Protein AF-A0A3S4HNI5-F1 (afdb_monomer_lite)

pLDDT: mean 72.49, std 21.67, range [27.91, 94.81]

Structure (mmCIF, N/CA/C/O backbone):
data_AF-A0A3S4HNI5-F1
#
_entry.id   AF-A0A3S4HNI5-F1
#
loop_
_atom_site.group_PDB
_atom_site.id
_atom_site.type_symbol
_atom_site.label_atom_id
_atom_site.label_alt_id
_atom_site.label_comp_id
_atom_site.label_asym_id
_atom_site.label_entity_id
_atom_site.label_seq_id
_atom_site.pdbx_PDB_ins_code
_atom_site.Cartn_x
_atom_site.Cartn_y
_atom_site.Cartn_z
_atom_site.occupancy
_atom_site.B_iso_or_equiv
_atom_site.auth_seq_id
_atom_site.auth_comp_id
_atom_site.auth_asym_id
_atom_site.auth_atom_id
_atom_site.pdbx_PDB_model_num
ATOM 1 N N . MET A 1 1 ? 22.185 -4.264 -1.220 1.00 61.50 1 MET A N 1
ATOM 2 C CA . MET A 1 1 ? 20.885 -4.973 -1.292 1.00 61.50 1 MET A CA 1
ATOM 3 C C . MET A 1 1 ? 19.981 -4.764 -0.072 1.00 61.50 1 MET A C 1
ATOM 5 O O . MET A 1 1 ? 18.802 -5.061 -0.170 1.00 61.50 1 MET A O 1
ATOM 9 N N . SER A 1 2 ? 20.464 -4.230 1.059 1.00 83.00 2 SER A N 1
ATOM 10 C CA . SER A 1 2 ? 19.624 -3.977 2.245 1.00 83.00 2 SER A CA 1
ATOM 11 C C . SER A 1 2 ? 18.746 -2.722 2.142 1.00 83.00 2 SER A C 1
ATOM 13 O O . SER A 1 2 ? 17.652 -2.713 2.692 1.00 83.00 2 SER A O 1
ATOM 15 N N . VAL A 1 3 ? 19.189 -1.680 1.429 1.00 91.00 3 VAL A N 1
ATOM 16 C CA . VAL A 1 3 ? 18.486 -0.383 1.373 1.00 91.00 3 VAL A CA 1
ATOM 17 C C . VAL A 1 3 ? 17.071 -0.475 0.772 1.00 91.00 3 VAL A C 1
ATOM 19 O O . VAL A 1 3 ? 16.147 -0.015 1.440 1.00 91.00 3 VAL A O 1
ATOM 22 N N . PRO A 1 4 ? 16.832 -1.128 -0.388 1.00 90.31 4 PRO A N 1
ATOM 23 C CA . PRO A 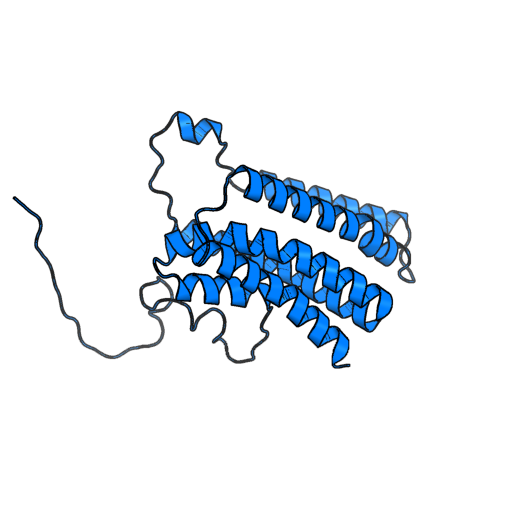1 4 ? 15.477 -1.268 -0.941 1.00 90.31 4 PRO A CA 1
ATOM 24 C C . PRO A 1 4 ? 14.515 -1.995 0.006 1.00 90.31 4 PRO A C 1
ATOM 26 O O . PRO A 1 4 ? 13.343 -1.641 0.128 1.00 90.31 4 PRO A O 1
ATOM 29 N N . LEU A 1 5 ? 15.030 -2.990 0.734 1.00 89.38 5 LEU A N 1
ATOM 30 C CA . LEU A 1 5 ? 14.263 -3.742 1.722 1.00 89.38 5 LEU A CA 1
ATOM 31 C C . LEU A 1 5 ? 13.899 -2.867 2.928 1.00 89.38 5 LEU A C 1
ATOM 33 O O . LEU A 1 5 ? 12.760 -2.906 3.380 1.00 89.38 5 LEU A O 1
ATOM 37 N N . ILE A 1 6 ? 14.829 -2.042 3.418 1.00 92.00 6 ILE A N 1
ATOM 38 C CA . ILE A 1 6 ? 14.559 -1.085 4.501 1.00 92.00 6 ILE A CA 1
ATOM 39 C C . ILE A 1 6 ? 13.493 -0.075 4.068 1.00 92.00 6 ILE A C 1
ATOM 41 O O . ILE A 1 6 ? 12.539 0.136 4.810 1.00 92.00 6 ILE A O 1
ATOM 45 N N . LEU A 1 7 ? 13.611 0.502 2.869 1.00 90.56 7 LEU A N 1
ATOM 46 C CA . LEU A 1 7 ? 12.625 1.452 2.344 1.00 90.56 7 LEU A CA 1
ATOM 47 C C . LEU A 1 7 ? 11.228 0.830 2.246 1.00 90.56 7 LEU A C 1
ATOM 49 O O . LEU A 1 7 ? 10.254 1.434 2.685 1.00 90.56 7 LEU A O 1
ATOM 53 N N . THR A 1 8 ? 11.144 -0.409 1.763 1.00 89.44 8 THR A N 1
ATOM 54 C CA . THR A 1 8 ? 9.878 -1.151 1.667 1.00 89.44 8 THR A CA 1
ATOM 55 C C . THR A 1 8 ? 9.271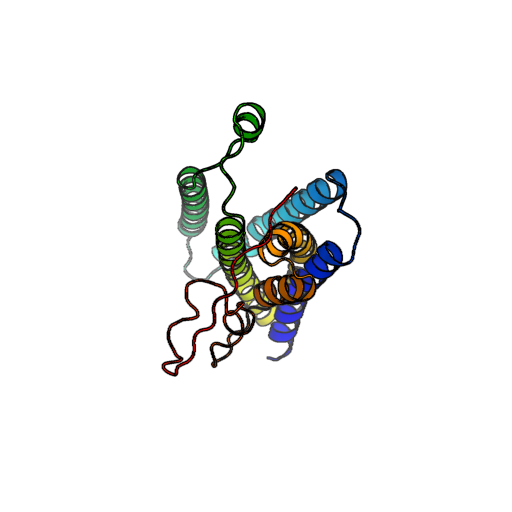 -1.415 3.048 1.00 89.44 8 THR A C 1
ATOM 57 O O . THR A 1 8 ? 8.077 -1.212 3.252 1.00 89.44 8 THR A O 1
ATOM 60 N N . LEU A 1 9 ? 10.088 -1.817 4.029 1.00 89.06 9 LEU A N 1
ATOM 61 C CA . LEU A 1 9 ? 9.625 -2.034 5.404 1.00 89.06 9 LEU A CA 1
ATOM 62 C C . LEU A 1 9 ? 9.178 -0.735 6.083 1.00 89.06 9 LEU A C 1
ATOM 64 O O . LEU A 1 9 ? 8.212 -0.756 6.841 1.00 89.06 9 LEU A O 1
ATOM 68 N N . LEU A 1 10 ? 9.863 0.382 5.829 1.00 90.56 10 LEU A N 1
ATOM 69 C CA . LEU A 1 10 ? 9.481 1.691 6.361 1.00 90.56 10 LEU A CA 1
ATOM 70 C C . LEU A 1 10 ? 8.165 2.177 5.746 1.00 90.56 10 LEU A C 1
ATOM 72 O O . LEU A 1 10 ? 7.287 2.625 6.483 1.00 90.56 10 LEU A O 1
ATOM 76 N N . ALA A 1 11 ? 8.001 2.026 4.429 1.00 89.31 11 ALA A N 1
ATOM 77 C CA . ALA A 1 11 ? 6.760 2.352 3.736 1.00 89.31 11 ALA A CA 1
ATOM 78 C C . ALA A 1 11 ? 5.587 1.504 4.255 1.00 89.31 11 ALA A C 1
ATOM 80 O O . ALA A 1 11 ? 4.553 2.047 4.642 1.00 89.31 11 ALA A O 1
ATOM 81 N N . GLY A 1 12 ? 5.769 0.186 4.373 1.00 86.06 12 GLY A N 1
ATOM 82 C CA . GLY A 1 12 ? 4.766 -0.719 4.946 1.00 86.06 12 GLY A CA 1
ATOM 83 C C . GLY A 1 12 ? 4.480 -0.479 6.435 1.00 86.06 12 GLY A C 1
ATOM 84 O O . GLY A 1 12 ? 3.346 -0.590 6.901 1.00 86.06 12 GLY A O 1
ATOM 85 N N . GLY A 1 13 ? 5.497 -0.078 7.202 1.00 88.62 13 GLY A N 1
ATOM 86 C CA . GLY A 1 13 ? 5.363 0.291 8.612 1.00 88.62 13 GLY A CA 1
ATOM 87 C C . GLY A 1 13 ? 4.497 1.532 8.841 1.00 88.62 13 GLY A C 1
ATOM 88 O O . GLY A 1 13 ? 3.936 1.704 9.924 1.00 88.62 13 GLY A O 1
ATOM 89 N N . ALA A 1 14 ? 4.315 2.377 7.829 1.00 90.81 14 ALA A N 1
ATOM 90 C CA . ALA A 1 14 ? 3.471 3.558 7.932 1.00 90.81 14 ALA A CA 1
ATOM 91 C C . ALA A 1 14 ? 1.975 3.207 8.122 1.00 90.81 14 ALA A C 1
ATOM 93 O O . ALA A 1 14 ? 1.267 3.930 8.828 1.00 90.81 14 ALA A O 1
ATOM 94 N N . THR A 1 15 ? 1.515 2.042 7.637 1.00 88.31 15 THR A N 1
ATOM 95 C CA . THR A 1 15 ? 0.161 1.515 7.912 1.00 88.31 15 THR A CA 1
ATOM 96 C C . THR A 1 15 ? -0.025 1.214 9.397 1.00 88.31 15 THR A C 1
ATOM 98 O O . THR A 1 15 ? -1.064 1.521 9.983 1.00 88.31 15 THR A O 1
ATOM 101 N N . PHE A 1 16 ? 1.011 0.682 10.054 1.00 87.75 16 PHE A N 1
ATOM 102 C CA . PHE A 1 16 ? 0.992 0.466 11.500 1.00 87.75 16 PHE A CA 1
ATOM 103 C C . PHE A 1 16 ? 0.897 1.790 12.265 1.00 87.75 16 PHE A C 1
ATOM 105 O O . PHE A 1 16 ? 0.103 1.908 13.197 1.00 87.75 16 PHE A O 1
ATOM 112 N N . VAL A 1 17 ? 1.656 2.806 11.845 1.00 89.31 17 VAL A N 1
ATOM 113 C CA . VAL A 1 17 ? 1.602 4.152 12.439 1.00 89.31 17 VAL A CA 1
ATOM 114 C C . VAL A 1 17 ? 0.198 4.753 12.305 1.00 89.31 17 VAL A C 1
ATOM 116 O O . VAL A 1 17 ? -0.358 5.236 13.293 1.00 89.31 17 VAL A O 1
ATOM 119 N N . GLY A 1 18 ? -0.414 4.662 11.121 1.00 88.31 18 GLY A N 1
ATOM 120 C CA . GLY A 1 18 ? -1.801 5.075 10.896 1.00 88.31 18 GLY A CA 1
ATOM 121 C C . GLY A 1 18 ? -2.793 4.356 11.814 1.00 88.31 18 GLY A C 1
ATOM 122 O O . GLY A 1 18 ? -3.653 4.990 12.431 1.00 88.31 18 GLY A O 1
ATOM 123 N N . ALA A 1 19 ? -2.626 3.042 11.977 1.00 85.12 19 ALA A N 1
ATOM 124 C CA . ALA A 1 19 ? -3.479 2.238 12.844 1.00 85.12 19 ALA A CA 1
ATOM 125 C C . ALA A 1 19 ? -3.355 2.626 14.323 1.00 85.12 19 ALA A C 1
ATOM 127 O O . ALA A 1 19 ? -4.365 2.738 15.022 1.00 85.12 19 ALA A O 1
ATOM 128 N N . LEU A 1 20 ? -2.135 2.897 14.798 1.00 86.62 20 LEU A N 1
ATOM 129 C CA . LEU A 1 20 ? -1.904 3.399 16.153 1.00 86.62 20 LEU A CA 1
ATOM 130 C C . LEU A 1 20 ? -2.631 4.726 16.382 1.00 86.62 20 LEU A C 1
ATOM 132 O O . LEU A 1 20 ? -3.313 4.870 17.399 1.00 86.62 20 LEU A O 1
ATOM 136 N N . PHE A 1 21 ? -2.565 5.662 15.432 1.00 85.44 21 PHE A N 1
ATOM 137 C CA . PHE A 1 21 ? -3.318 6.914 15.527 1.00 85.44 21 PHE A CA 1
ATOM 138 C C . PHE A 1 21 ? -4.833 6.687 15.566 1.00 85.44 21 PHE A C 1
ATOM 140 O O . PHE A 1 21 ? -5.514 7.356 16.342 1.00 85.44 21 PHE A O 1
ATOM 147 N N . GLY A 1 22 ? -5.358 5.715 14.817 1.00 79.12 22 GLY A N 1
ATOM 148 C CA . GLY A 1 22 ? -6.785 5.373 14.841 1.00 79.12 22 GLY A CA 1
ATOM 149 C C . GLY A 1 22 ? -7.279 4.734 16.141 1.00 79.12 22 GLY A C 1
ATOM 150 O O . GLY A 1 22 ? -8.467 4.819 16.450 1.00 79.12 22 GLY A O 1
ATOM 151 N N . ILE A 1 23 ? -6.387 4.105 16.912 1.00 78.62 23 ILE A N 1
ATOM 152 C CA . ILE A 1 23 ? -6.724 3.350 18.135 1.00 78.62 23 ILE A CA 1
ATOM 153 C C . ILE A 1 23 ? -6.428 4.152 19.416 1.00 78.62 23 ILE A C 1
ATOM 155 O O . ILE A 1 23 ? -7.151 4.043 20.420 1.00 78.62 23 ILE A O 1
ATOM 159 N N . ILE A 1 24 ? -5.338 4.925 19.400 1.00 74.94 24 ILE A N 1
ATOM 160 C CA . ILE A 1 24 ? -4.861 5.756 20.516 1.00 74.94 24 ILE A CA 1
ATOM 161 C C . ILE A 1 24 ? -5.500 7.150 20.454 1.00 74.94 24 ILE A C 1
ATOM 163 O O . ILE A 1 24 ? -5.806 7.734 21.495 1.00 74.94 24 ILE A O 1
ATOM 167 N N . GLY A 1 25 ? -5.727 7.671 19.246 1.00 61.31 25 GLY A N 1
ATOM 168 C CA . GLY A 1 25 ? -6.282 8.994 18.998 1.00 61.31 25 GLY A CA 1
ATOM 169 C C . GLY A 1 25 ? -7.807 9.019 19.023 1.00 61.31 25 GLY A C 1
ATOM 170 O O . GLY A 1 25 ? -8.490 8.044 18.721 1.00 61.31 25 GLY A O 1
ATOM 171 N N . GLN A 1 26 ? -8.346 10.171 19.411 1.00 54.81 26 GLN A N 1
ATOM 172 C CA . GLN A 1 26 ? -9.774 10.476 19.390 1.00 54.81 26 GLN A CA 1
ATOM 173 C C . GLN A 1 26 ? -10.409 10.107 18.045 1.00 54.81 26 GLN A C 1
ATOM 175 O O . GLN A 1 26 ? -9.752 10.236 17.016 1.00 54.81 26 GLN A O 1
ATOM 180 N N . LYS A 1 27 ? -11.688 9.698 18.060 1.00 63.38 27 LYS A N 1
ATOM 181 C CA . LYS A 1 27 ? -12.488 9.375 16.864 1.00 63.38 27 LYS A CA 1
ATOM 182 C C . LYS A 1 27 ? -12.157 10.372 15.738 1.00 63.38 27 LYS A C 1
ATOM 184 O O . LYS A 1 27 ? -12.558 11.534 15.868 1.00 63.38 27 LYS A O 1
ATOM 189 N N . PRO A 1 28 ? -11.401 9.977 14.693 1.00 68.19 28 PRO A N 1
ATOM 190 C CA . PRO A 1 28 ? -10.964 10.920 13.676 1.00 68.19 28 PRO A CA 1
ATOM 191 C C . PRO A 1 28 ? -12.203 11.556 13.060 1.00 68.19 28 PRO A C 1
ATOM 193 O O . PRO A 1 28 ? -13.178 10.869 12.754 1.00 68.19 28 PRO A O 1
ATOM 196 N N . SER A 1 29 ? -12.204 12.884 12.938 1.00 80.31 29 SER A N 1
ATOM 197 C CA . SER A 1 29 ? -13.361 13.568 12.364 1.00 80.31 29 SER A CA 1
ATOM 198 C C . SER A 1 29 ? -13.598 13.071 10.935 1.00 80.31 29 SER A C 1
ATOM 200 O O . SER A 1 29 ? -12.643 12.850 10.189 1.00 80.31 29 SER A O 1
ATOM 202 N N . ASN A 1 30 ? -14.861 12.952 10.518 1.00 80.00 30 ASN A N 1
ATOM 203 C CA . ASN A 1 30 ? -15.195 12.518 9.155 1.00 80.00 30 ASN A CA 1
ATOM 204 C C . ASN A 1 30 ? -14.519 13.390 8.080 1.00 80.00 30 ASN A C 1
ATOM 206 O O . ASN A 1 30 ? -14.205 12.902 7.002 1.00 80.00 30 ASN A O 1
ATOM 210 N N . ARG A 1 31 ? -14.254 14.671 8.384 1.00 82.12 31 ARG A N 1
ATOM 211 C CA . ARG A 1 31 ? -13.522 15.590 7.499 1.00 82.12 31 ARG A CA 1
ATOM 212 C C . ARG A 1 31 ? -12.056 15.198 7.345 1.00 82.12 31 ARG A C 1
ATOM 214 O O . ARG A 1 31 ? -11.564 15.167 6.224 1.00 82.12 31 ARG A O 1
ATOM 221 N N . LEU A 1 32 ? -11.379 14.883 8.451 1.00 82.25 32 LEU A N 1
ATOM 222 C CA . LEU A 1 32 ? -9.992 14.419 8.423 1.00 82.25 32 LEU A CA 1
ATOM 223 C C . LEU A 1 32 ? -9.884 13.092 7.672 1.00 82.25 32 LEU A C 1
ATOM 225 O O . LEU A 1 32 ? -8.993 12.944 6.847 1.00 82.25 32 LEU A O 1
ATOM 229 N N . LEU A 1 33 ? -10.812 12.163 7.913 1.00 81.19 33 LEU A N 1
ATOM 230 C CA . LEU A 1 33 ? -10.824 10.875 7.223 1.00 81.19 33 LEU A CA 1
ATOM 231 C C . LEU A 1 33 ? -11.070 11.040 5.717 1.00 81.19 33 LEU A C 1
ATOM 233 O O . LEU A 1 33 ? -10.338 10.468 4.918 1.00 81.19 33 LEU A O 1
ATOM 237 N N . ALA A 1 34 ? -12.049 11.858 5.319 1.00 84.75 34 ALA A N 1
ATOM 238 C CA . ALA A 1 34 ? -12.325 12.132 3.909 1.00 84.75 34 ALA A CA 1
ATOM 239 C C . ALA A 1 34 ? -11.136 12.810 3.209 1.00 84.75 34 ALA A C 1
ATOM 241 O O . ALA A 1 34 ? -10.779 12.428 2.097 1.00 84.75 34 ALA A O 1
ATOM 242 N N . PHE A 1 35 ? -10.496 13.777 3.872 1.00 88.56 35 PHE A N 1
ATOM 243 C CA . PHE A 1 35 ? -9.285 14.415 3.362 1.00 88.56 35 PHE A CA 1
ATOM 244 C C . PHE A 1 35 ? -8.133 13.413 3.223 1.00 88.56 35 PHE A C 1
ATOM 246 O O . PHE A 1 35 ? -7.510 13.347 2.170 1.00 88.56 35 PHE A O 1
ATOM 253 N N . ALA A 1 36 ? -7.880 12.605 4.256 1.00 85.38 36 ALA A N 1
ATOM 254 C CA . ALA A 1 36 ? -6.804 11.621 4.270 1.00 85.38 36 ALA A CA 1
ATOM 255 C C . ALA A 1 36 ? -6.993 10.549 3.183 1.00 85.38 36 ALA A C 1
ATOM 257 O O . ALA A 1 36 ? -6.043 10.238 2.472 1.00 85.38 36 ALA A O 1
ATOM 258 N N . LEU A 1 37 ? -8.217 10.041 2.999 1.00 86.62 37 LEU A N 1
ATOM 259 C CA . LEU A 1 37 ? -8.545 9.078 1.941 1.00 86.62 37 LEU A CA 1
ATOM 260 C C . LEU A 1 37 ? -8.459 9.701 0.539 1.00 86.62 37 LEU A C 1
ATOM 262 O O . LEU A 1 37 ? -7.964 9.058 -0.382 1.00 86.62 37 LEU A O 1
ATOM 266 N N . GLY A 1 38 ? -8.894 10.954 0.367 1.00 89.38 38 GLY A N 1
ATOM 267 C CA . GLY A 1 38 ? -8.746 11.675 -0.902 1.00 89.38 38 GLY A CA 1
ATOM 268 C C . GLY A 1 38 ? -7.280 11.939 -1.259 1.00 89.38 38 GLY A C 1
ATOM 269 O O . GLY A 1 38 ? -6.875 11.752 -2.405 1.00 89.38 38 GLY A O 1
ATOM 270 N N . PHE A 1 39 ? -6.468 12.308 -0.268 1.00 89.38 39 PHE A N 1
ATOM 271 C CA . PHE A 1 39 ? -5.023 12.468 -0.415 1.00 89.38 39 PHE A CA 1
ATOM 272 C C . PHE A 1 39 ? -4.340 11.143 -0.783 1.00 89.38 39 PHE A C 1
ATOM 274 O O . PHE A 1 39 ? -3.579 11.091 -1.748 1.00 89.38 39 PHE A O 1
ATOM 281 N N . ALA A 1 40 ? -4.682 10.062 -0.079 1.00 88.00 40 ALA A N 1
ATOM 282 C CA . ALA A 1 40 ? -4.210 8.711 -0.362 1.00 88.00 40 ALA A CA 1
ATOM 283 C C . ALA A 1 40 ? -4.564 8.265 -1.793 1.00 88.00 40 ALA A C 1
ATOM 285 O O . ALA A 1 40 ? -3.688 7.795 -2.519 1.00 88.00 40 ALA A O 1
ATOM 286 N N . ALA A 1 41 ? -5.808 8.481 -2.235 1.00 90.31 41 ALA A N 1
ATOM 287 C CA . ALA A 1 41 ? -6.233 8.187 -3.603 1.00 90.31 41 ALA A CA 1
ATOM 288 C C . ALA A 1 41 ? -5.452 9.008 -4.646 1.00 90.31 41 ALA A C 1
ATOM 290 O O . ALA A 1 41 ? -5.055 8.476 -5.682 1.00 90.31 41 ALA A O 1
ATOM 291 N N . GLY A 1 42 ? -5.185 10.288 -4.363 1.00 92.44 42 GLY A N 1
ATOM 292 C CA . GLY A 1 42 ? -4.379 11.154 -5.224 1.00 92.44 42 GLY A CA 1
ATOM 293 C C . GLY A 1 42 ? -2.942 10.655 -5.403 1.00 92.44 42 GLY A C 1
ATOM 294 O O . GLY A 1 42 ? -2.453 10.605 -6.531 1.00 92.44 42 GLY A O 1
ATOM 295 N N . ILE A 1 43 ? -2.290 10.223 -4.317 1.00 91.81 43 ILE A N 1
ATOM 296 C CA . ILE A 1 43 ? -0.950 9.617 -4.377 1.00 91.81 43 ILE A CA 1
ATOM 297 C C . ILE A 1 43 ? -0.960 8.364 -5.257 1.00 91.81 43 ILE A C 1
ATOM 299 O O . ILE A 1 43 ? -0.090 8.216 -6.113 1.00 91.81 43 ILE A O 1
ATOM 303 N N . MET A 1 44 ? -1.956 7.489 -5.104 1.00 90.44 44 MET A N 1
ATOM 304 C CA . MET A 1 44 ? -2.016 6.256 -5.896 1.00 90.44 44 MET A CA 1
ATOM 305 C C . MET A 1 44 ? -2.270 6.514 -7.376 1.00 90.44 44 MET A C 1
ATOM 307 O O . MET A 1 44 ? -1.697 5.821 -8.217 1.00 90.44 44 MET A O 1
ATOM 311 N N . LEU A 1 45 ? -3.059 7.536 -7.717 1.00 91.56 45 LEU A N 1
ATOM 312 C CA . LEU A 1 45 ? -3.203 7.982 -9.104 1.00 91.56 45 LEU A CA 1
ATOM 313 C C . LEU A 1 45 ? -1.881 8.513 -9.668 1.00 91.56 45 LEU A C 1
ATOM 315 O O . LEU A 1 45 ? -1.523 8.159 -10.791 1.00 91.56 45 LEU A O 1
ATOM 319 N N . LEU A 1 46 ? -1.144 9.316 -8.891 1.00 91.50 46 LEU A N 1
ATOM 320 C CA . LEU A 1 46 ? 0.162 9.840 -9.294 1.00 91.50 46 LEU A CA 1
ATOM 321 C C . LEU A 1 46 ? 1.153 8.700 -9.560 1.00 91.50 46 LEU A C 1
ATOM 323 O O . LEU A 1 46 ? 1.699 8.626 -10.656 1.00 91.50 46 LEU A O 1
ATOM 327 N N . ILE A 1 47 ? 1.333 7.783 -8.603 1.00 87.38 47 ILE A N 1
ATOM 328 C CA . ILE A 1 47 ? 2.242 6.633 -8.745 1.00 87.38 47 ILE A CA 1
ATOM 329 C C . ILE A 1 47 ? 1.818 5.762 -9.937 1.00 87.38 47 ILE A C 1
ATOM 331 O O . ILE A 1 47 ? 2.647 5.370 -10.756 1.00 87.38 47 ILE A O 1
ATOM 335 N N . SER A 1 48 ? 0.524 5.483 -10.092 1.00 87.88 48 SER A N 1
ATOM 336 C CA . SER A 1 48 ? 0.046 4.618 -11.178 1.00 87.88 48 SER A CA 1
ATOM 337 C C . SER A 1 48 ? 0.303 5.219 -12.563 1.00 87.88 48 SER A C 1
ATOM 339 O O . SER A 1 48 ? 0.740 4.509 -13.469 1.00 87.88 48 SER A O 1
ATOM 341 N N . LEU A 1 49 ? 0.035 6.517 -12.740 1.00 91.19 49 LEU A N 1
ATOM 342 C CA . LEU A 1 49 ? 0.081 7.170 -14.052 1.00 91.19 49 LEU A CA 1
ATOM 343 C C . LEU A 1 49 ? 1.451 7.745 -14.412 1.00 91.19 49 LEU A C 1
ATOM 345 O O . LEU A 1 49 ? 1.788 7.758 -15.592 1.00 91.19 49 LEU A O 1
ATOM 349 N N . MET A 1 50 ? 2.209 8.239 -13.432 1.00 88.56 50 MET A N 1
ATOM 350 C CA . MET A 1 50 ? 3.488 8.919 -13.671 1.00 88.56 50 MET A CA 1
ATOM 351 C C . MET A 1 50 ? 4.695 8.010 -13.447 1.00 88.56 50 MET A C 1
ATOM 353 O O . MET A 1 50 ? 5.727 8.240 -14.063 1.00 88.56 50 MET A O 1
ATOM 357 N N . GLU A 1 51 ? 4.557 6.948 -12.650 1.00 85.69 51 GLU A N 1
ATOM 358 C CA . GLU A 1 51 ? 5.662 6.023 -12.368 1.00 85.69 51 GLU A CA 1
ATOM 359 C C . GLU A 1 51 ? 5.435 4.667 -13.042 1.00 85.69 51 GLU A C 1
ATOM 361 O O . GLU A 1 51 ? 6.180 4.265 -13.936 1.00 85.69 51 GLU A O 1
ATOM 366 N N . MET A 1 52 ? 4.367 3.960 -12.661 1.00 85.19 52 MET A N 1
ATOM 367 C CA . MET A 1 52 ? 4.166 2.564 -13.064 1.00 85.19 52 MET A CA 1
ATOM 368 C C . MET A 1 52 ? 3.814 2.405 -14.543 1.00 85.19 52 MET A C 1
ATOM 370 O O . MET A 1 52 ? 4.372 1.535 -15.214 1.00 85.19 52 MET A O 1
ATOM 374 N N . LEU A 1 53 ? 2.915 3.235 -15.077 1.00 90.00 53 LEU A N 1
ATOM 375 C CA . LEU A 1 53 ? 2.545 3.162 -16.490 1.00 90.00 53 LEU A CA 1
ATOM 376 C C . LEU A 1 53 ? 3.734 3.500 -17.418 1.00 90.00 53 LEU A C 1
ATOM 378 O O . LEU A 1 53 ? 4.007 2.703 -18.320 1.00 90.00 53 LEU A O 1
ATOM 382 N N . PRO A 1 54 ? 4.500 4.590 -17.210 1.00 89.06 54 PRO A N 1
ATOM 383 C CA . PRO A 1 54 ? 5.697 4.860 -18.003 1.00 89.06 54 PRO A CA 1
ATOM 384 C C . PRO A 1 54 ? 6.773 3.785 -17.848 1.00 89.06 54 PRO A C 1
ATOM 386 O O . PRO A 1 54 ? 7.393 3.419 -18.846 1.00 89.06 54 PRO A O 1
ATOM 389 N N . ALA A 1 55 ? 6.975 3.240 -16.643 1.00 85.38 55 ALA A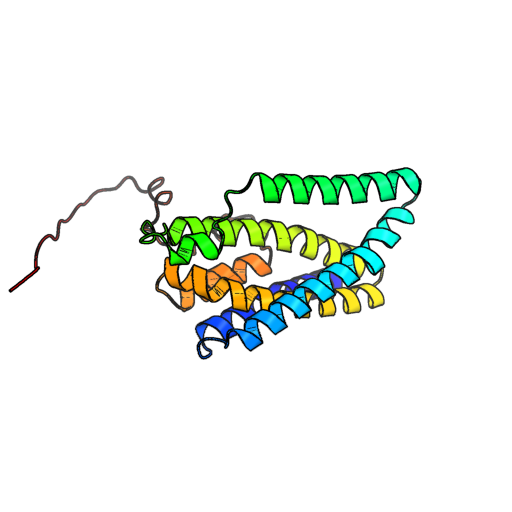 N 1
ATOM 390 C CA . ALA A 1 55 ? 7.921 2.145 -16.423 1.00 85.38 55 ALA A CA 1
ATOM 391 C C . ALA A 1 55 ? 7.538 0.882 -17.216 1.00 85.38 55 ALA A C 1
ATOM 393 O O . ALA A 1 55 ? 8.392 0.259 -17.852 1.00 85.38 55 ALA A O 1
ATOM 394 N N . ALA A 1 56 ? 6.247 0.535 -17.251 1.00 86.81 56 ALA A N 1
ATOM 395 C CA . ALA A 1 56 ? 5.755 -0.575 -18.062 1.00 86.81 56 ALA A CA 1
ATOM 396 C C . ALA A 1 56 ? 6.011 -0.331 -19.559 1.00 86.81 56 ALA A C 1
ATOM 398 O O . ALA A 1 56 ? 6.579 -1.184 -20.236 1.00 86.81 56 ALA A O 1
ATOM 399 N N . LEU A 1 57 ? 5.675 0.858 -20.070 1.00 91.50 57 LEU A N 1
ATOM 400 C CA . LEU A 1 57 ? 5.822 1.193 -21.493 1.00 91.50 57 LEU A CA 1
ATOM 401 C C . LEU A 1 57 ? 7.281 1.221 -21.980 1.00 91.50 57 LEU A C 1
ATOM 403 O O . LEU A 1 57 ? 7.527 0.928 -23.147 1.00 91.50 57 LEU A O 1
ATOM 407 N N . HIS A 1 58 ? 8.241 1.544 -21.109 1.00 89.25 58 HIS A N 1
ATOM 408 C CA . HIS A 1 58 ? 9.673 1.523 -21.436 1.00 89.25 58 HIS A CA 1
ATOM 409 C C . HIS A 1 58 ? 10.329 0.145 -21.252 1.00 89.25 58 HIS A C 1
ATOM 411 O O . HIS A 1 58 ? 11.532 0.001 -21.481 1.00 89.25 58 HIS A O 1
ATOM 417 N N . THR A 1 59 ? 9.571 -0.882 -20.856 1.00 87.44 59 THR A N 1
ATOM 418 C CA . THR A 1 59 ? 10.109 -2.237 -20.701 1.00 87.44 59 THR A CA 1
ATOM 419 C C . THR A 1 59 ? 10.543 -2.798 -22.066 1.00 87.44 59 THR A C 1
ATOM 421 O O . THR A 1 59 ? 9.747 -2.791 -23.010 1.00 87.44 59 THR A O 1
ATOM 424 N N . PRO A 1 60 ? 11.778 -3.324 -22.209 1.00 90.06 60 PRO A N 1
ATOM 425 C CA . PRO A 1 60 ? 12.256 -3.879 -23.473 1.00 90.06 60 PRO A CA 1
ATOM 426 C C . PRO A 1 60 ? 11.323 -4.965 -24.024 1.00 90.06 60 PRO A C 1
ATOM 428 O O . PRO A 1 60 ? 10.973 -5.914 -23.326 1.00 90.06 60 PRO A O 1
ATOM 431 N N . GLY A 1 61 ? 10.928 -4.832 -25.292 1.00 89.19 61 GLY A N 1
ATOM 432 C CA . GLY A 1 61 ? 10.005 -5.761 -25.955 1.00 89.19 61 GLY A CA 1
ATOM 433 C C . GLY A 1 61 ? 8.517 -5.479 -25.714 1.00 89.19 61 GLY A C 1
ATOM 434 O O . GLY A 1 61 ? 7.678 -6.147 -26.320 1.00 89.19 61 GLY A O 1
ATOM 435 N N . MET A 1 62 ? 8.163 -4.481 -24.897 1.00 91.25 62 MET A N 1
ATOM 436 C CA . MET A 1 62 ? 6.776 -4.048 -24.729 1.00 91.25 62 MET A CA 1
ATOM 437 C C . MET A 1 62 ? 6.400 -3.018 -25.799 1.00 91.25 62 MET A C 1
ATOM 439 O O . MET A 1 62 ? 6.982 -1.941 -25.880 1.00 91.25 62 MET A O 1
ATOM 443 N N . SER A 1 63 ? 5.403 -3.333 -26.633 1.00 94.50 63 SER A N 1
ATOM 444 C CA . SER A 1 63 ? 4.830 -2.323 -27.532 1.00 94.50 63 SER A CA 1
ATOM 445 C C . SER A 1 63 ? 3.911 -1.373 -26.747 1.00 94.50 63 SER A C 1
ATOM 447 O O . SER A 1 63 ? 3.184 -1.842 -25.863 1.00 94.50 63 SER A O 1
ATOM 449 N N . PRO A 1 64 ? 3.854 -0.068 -27.081 1.00 92.19 64 PRO A N 1
ATOM 450 C CA . PRO A 1 64 ? 2.976 0.870 -26.381 1.00 92.19 64 PRO A CA 1
ATOM 451 C C . PRO A 1 64 ? 1.501 0.453 -26.411 1.00 92.19 64 PRO A C 1
ATOM 4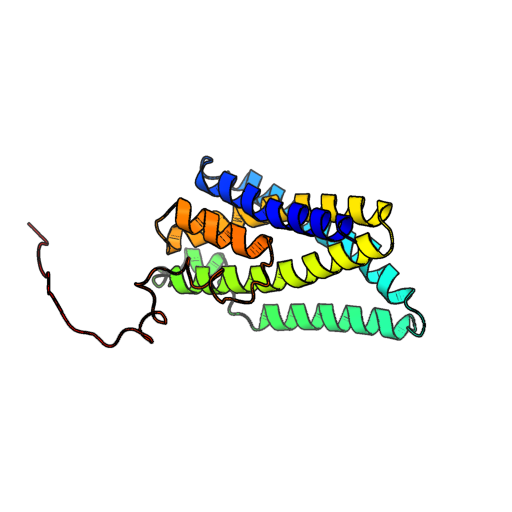53 O O . PRO A 1 64 ? 0.798 0.565 -25.411 1.00 92.19 64 PRO A O 1
ATOM 456 N N . MET A 1 65 ? 1.038 -0.097 -27.539 1.00 94.12 65 MET A N 1
ATOM 457 C CA . MET A 1 65 ? -0.340 -0.572 -27.682 1.00 94.12 65 MET A CA 1
ATOM 458 C C . MET A 1 65 ? -0.653 -1.731 -26.729 1.00 94.12 65 MET A C 1
ATOM 460 O O . MET A 1 65 ? -1.725 -1.750 -26.126 1.00 94.12 65 MET A O 1
ATOM 464 N N . LEU A 1 66 ? 0.286 -2.666 -26.551 1.00 93.38 66 LEU A N 1
ATOM 465 C CA . LEU A 1 66 ? 0.144 -3.758 -25.590 1.00 93.38 66 LEU A CA 1
ATOM 466 C C . LEU A 1 66 ? 0.151 -3.227 -24.152 1.00 93.38 66 LEU A C 1
ATOM 468 O O . LEU A 1 66 ? -0.710 -3.623 -23.371 1.00 93.38 66 LEU A O 1
ATOM 472 N N . GLY A 1 67 ? 1.053 -2.299 -23.816 1.00 92.69 67 GLY A N 1
ATOM 473 C CA . GLY A 1 67 ? 1.121 -1.697 -22.480 1.00 92.69 67 GLY A CA 1
ATOM 474 C C . GLY A 1 67 ? -0.166 -0.958 -22.094 1.00 92.69 67 GLY A C 1
ATOM 475 O O . GLY A 1 67 ? -0.757 -1.247 -21.052 1.00 92.69 67 GLY A O 1
ATOM 476 N N . TYR A 1 68 ? -0.672 -0.077 -22.964 1.00 94.12 68 TYR A N 1
ATOM 477 C CA . TYR A 1 68 ? -1.965 0.585 -22.744 1.00 94.12 68 TYR A CA 1
ATOM 478 C C . TYR A 1 68 ? -3.132 -0.409 -22.724 1.00 94.12 68 TYR A C 1
ATOM 480 O O . TYR A 1 68 ? -4.054 -0.252 -21.924 1.00 94.12 68 TYR A O 1
ATOM 488 N N . GLY A 1 69 ? -3.084 -1.451 -23.560 1.00 94.81 69 GLY A N 1
ATOM 489 C CA . GLY A 1 69 ? -4.072 -2.529 -23.563 1.00 94.81 69 GLY A CA 1
ATOM 490 C C . GLY A 1 69 ? -4.138 -3.269 -22.225 1.00 94.81 69 GLY A C 1
ATOM 491 O O . GLY A 1 69 ? -5.227 -3.457 -21.686 1.00 94.81 69 GLY A O 1
ATOM 492 N N . MET A 1 70 ? -2.987 -3.623 -21.645 1.00 93.00 70 MET A N 1
ATOM 493 C CA . MET A 1 70 ? -2.902 -4.255 -20.322 1.00 93.00 70 MET A CA 1
ATOM 494 C C . MET A 1 70 ? -3.385 -3.324 -19.206 1.00 93.00 70 MET A C 1
ATOM 496 O O . MET A 1 70 ? -4.101 -3.770 -18.310 1.00 93.00 70 MET A O 1
ATOM 500 N N . PHE A 1 71 ? -3.053 -2.033 -19.277 1.00 91.62 71 PHE A N 1
ATOM 501 C CA . PHE A 1 71 ? -3.538 -1.032 -18.325 1.00 91.62 71 PHE A CA 1
ATOM 502 C C . PHE A 1 71 ? -5.070 -0.897 -18.365 1.00 91.62 71 PHE A C 1
ATOM 504 O O . PHE A 1 71 ? -5.728 -0.963 -17.326 1.00 91.62 71 PHE A O 1
ATOM 511 N N . MET A 1 72 ? -5.660 -0.791 -19.561 1.00 94.81 72 MET A N 1
ATOM 512 C CA . MET A 1 72 ? -7.117 -0.746 -19.744 1.00 94.81 72 MET A CA 1
ATOM 513 C C . MET A 1 72 ? -7.805 -2.035 -19.306 1.00 94.81 72 MET A C 1
ATOM 515 O O . MET A 1 72 ? -8.855 -1.982 -18.668 1.00 94.81 72 MET A O 1
ATOM 519 N N . PHE A 1 73 ? -7.204 -3.188 -19.596 1.00 94.69 73 PHE A N 1
ATOM 520 C CA . PHE A 1 73 ? -7.702 -4.472 -19.116 1.00 94.69 73 PHE A CA 1
ATOM 521 C C . PHE A 1 73 ? -7.709 -4.536 -17.583 1.00 94.69 73 PHE A C 1
ATOM 523 O O . PHE A 1 73 ? -8.710 -4.948 -17.001 1.00 94.69 73 PHE A O 1
ATOM 530 N N . GLY A 1 74 ? -6.643 -4.072 -16.924 1.00 91.06 74 GLY A N 1
ATOM 531 C CA . GLY A 1 74 ? -6.580 -3.975 -15.464 1.00 91.06 74 GLY A CA 1
ATOM 532 C C . GLY A 1 74 ? -7.658 -3.055 -14.885 1.00 91.06 74 GLY A C 1
ATOM 533 O O . GLY A 1 74 ? -8.351 -3.441 -13.944 1.00 91.06 74 GLY A O 1
ATOM 534 N N . LEU A 1 75 ? -7.862 -1.877 -15.486 1.00 90.75 75 LEU A N 1
ATOM 535 C CA . LEU A 1 75 ? -8.888 -0.920 -15.059 1.00 90.75 75 LEU A CA 1
ATOM 536 C C . LEU A 1 75 ? -10.311 -1.483 -15.213 1.00 90.75 75 LEU A C 1
ATOM 538 O O . LEU A 1 75 ? -11.119 -1.387 -14.289 1.00 90.75 75 LEU A O 1
ATOM 542 N N . LEU A 1 76 ? -10.612 -2.103 -16.357 1.00 94.31 76 LEU A N 1
ATOM 543 C CA . LEU A 1 76 ? -11.899 -2.763 -16.603 1.00 94.31 76 LEU A CA 1
ATOM 544 C C . LEU A 1 76 ? -12.107 -3.962 -15.675 1.00 94.31 76 LEU A C 1
ATOM 546 O O . LEU A 1 76 ? -13.213 -4.165 -15.180 1.00 94.31 76 LEU A O 1
ATOM 550 N N . GLY A 1 77 ? -11.049 -4.731 -15.413 1.00 91.69 77 GLY A N 1
ATOM 551 C CA . GLY A 1 77 ? -11.063 -5.836 -14.461 1.00 91.69 77 GLY A CA 1
ATOM 552 C C . GLY A 1 77 ? -11.392 -5.364 -13.047 1.00 91.69 77 GLY A C 1
ATOM 553 O O . GLY A 1 77 ? -12.280 -5.930 -12.413 1.00 91.69 77 GLY A O 1
ATOM 554 N N . TYR A 1 78 ? -10.752 -4.289 -12.578 1.00 86.88 78 TYR A N 1
ATOM 555 C CA . TYR A 1 78 ? -11.086 -3.664 -11.296 1.00 86.88 78 TYR A CA 1
ATOM 556 C C . TYR A 1 78 ? -12.540 -3.180 -11.264 1.00 86.88 78 TYR A C 1
ATOM 558 O O . TYR A 1 78 ? -13.259 -3.489 -10.319 1.00 86.88 78 TYR A O 1
ATOM 566 N N . PHE A 1 79 ? -13.006 -2.494 -12.313 1.00 87.50 79 PHE A N 1
ATOM 567 C CA . PHE A 1 79 ? -14.394 -2.032 -12.409 1.00 87.50 79 PHE A CA 1
ATOM 568 C C . PHE A 1 79 ? -15.405 -3.192 -12.371 1.00 87.50 79 PHE A C 1
ATOM 570 O O . PHE A 1 79 ? -16.443 -3.099 -11.715 1.00 87.50 79 PHE A O 1
ATOM 577 N N . ALA A 1 80 ? -15.102 -4.309 -13.037 1.00 89.00 80 ALA A N 1
ATOM 578 C CA . ALA A 1 80 ? -15.929 -5.509 -12.994 1.00 89.00 80 ALA A CA 1
ATOM 579 C C . ALA A 1 80 ? -15.934 -6.151 -11.598 1.00 89.00 80 ALA A C 1
ATOM 581 O O . ALA A 1 80 ? -17.006 -6.487 -11.094 1.00 89.00 80 ALA A O 1
ATOM 582 N N . LEU A 1 81 ? -14.764 -6.282 -10.959 1.00 84.44 81 LEU A N 1
ATOM 583 C CA . LEU A 1 81 ? -14.642 -6.794 -9.590 1.00 84.44 81 LEU A CA 1
ATOM 584 C C . LEU A 1 81 ? -15.424 -5.932 -8.598 1.00 84.44 81 LEU A C 1
ATOM 586 O O . LEU A 1 81 ? -16.168 -6.479 -7.787 1.00 84.44 81 LEU A O 1
ATOM 590 N N . ASP A 1 82 ? -15.309 -4.607 -8.706 1.00 83.12 82 ASP A N 1
ATOM 591 C CA . ASP A 1 82 ? -16.103 -3.668 -7.920 1.00 83.12 82 ASP A CA 1
ATOM 592 C C . ASP A 1 82 ? -17.594 -3.941 -8.148 1.00 83.12 82 ASP A C 1
ATOM 594 O O . ASP A 1 82 ? -18.322 -4.242 -7.214 1.00 83.12 82 ASP A O 1
ATOM 598 N N . ARG A 1 83 ? -18.059 -4.027 -9.396 1.00 83.19 83 ARG A N 1
ATOM 599 C CA . ARG A 1 83 ? -19.486 -4.259 -9.666 1.00 83.19 83 ARG A CA 1
ATOM 600 C C . ARG A 1 83 ? -20.027 -5.617 -9.186 1.00 83.19 83 ARG A C 1
ATOM 602 O O . ARG A 1 83 ? -21.240 -5.729 -8.962 1.00 83.19 83 ARG A O 1
ATOM 609 N N . MET A 1 84 ? -19.167 -6.633 -9.097 1.00 82.50 84 MET A N 1
ATOM 610 C CA . MET A 1 84 ? -19.495 -7.986 -8.628 1.00 82.50 84 MET A CA 1
ATOM 611 C C . MET A 1 84 ? -19.542 -8.091 -7.104 1.00 82.50 84 MET A C 1
ATOM 613 O O . MET A 1 84 ? -20.248 -8.956 -6.576 1.00 82.50 84 MET A O 1
ATOM 617 N N . LEU A 1 85 ? -18.799 -7.242 -6.392 1.00 73.56 85 LEU A N 1
ATOM 618 C CA . LEU A 1 85 ? -18.874 -7.191 -4.942 1.00 73.56 85 LEU A CA 1
ATOM 619 C C . LEU A 1 85 ? -20.231 -6.589 -4.525 1.00 73.56 85 LEU A C 1
ATOM 621 O O . LEU A 1 85 ? -20.753 -5.685 -5.172 1.00 73.56 85 LEU A O 1
ATOM 625 N N . PRO A 1 86 ? -20.880 -7.125 -3.480 1.00 66.06 86 PRO A N 1
ATOM 626 C CA . PRO A 1 86 ? -22.152 -6.593 -3.014 1.00 66.06 86 PRO A CA 1
ATOM 627 C C . PRO A 1 86 ? -21.933 -5.272 -2.260 1.00 66.06 86 PRO A C 1
ATOM 629 O O . PRO A 1 86 ? -21.580 -5.273 -1.079 1.00 66.06 86 PRO A O 1
ATOM 632 N N . HIS A 1 87 ? -22.177 -4.142 -2.925 1.00 60.81 87 HIS A N 1
ATOM 633 C CA . HIS A 1 87 ? -22.089 -2.809 -2.316 1.00 60.81 87 HIS A CA 1
ATOM 634 C C . HIS A 1 87 ? -23.331 -2.538 -1.470 1.00 60.81 87 HIS A C 1
ATOM 636 O O . HIS A 1 87 ? -24.459 -2.625 -1.950 1.00 60.81 87 HIS A O 1
ATOM 642 N N . GLN A 1 88 ? -23.140 -2.168 -0.204 1.00 52.06 88 GLN A N 1
ATOM 643 C CA . GLN A 1 88 ? -24.209 -1.557 0.585 1.00 52.06 88 GLN A CA 1
ATOM 644 C C . GLN A 1 88 ? -24.236 -0.066 0.237 1.00 52.06 88 GLN A C 1
ATOM 646 O O . GLN A 1 88 ? -23.330 0.673 0.625 1.00 52.06 88 GLN A O 1
ATOM 651 N N . HIS A 1 89 ? -25.236 0.391 -0.522 1.00 44.94 89 HIS A N 1
ATOM 652 C CA . HIS A 1 89 ? -25.358 1.815 -0.816 1.00 44.94 89 HIS A CA 1
ATOM 653 C C . HIS A 1 89 ? -25.684 2.599 0.469 1.00 44.94 89 HIS A C 1
ATOM 655 O O . HIS A 1 89 ? -26.525 2.158 1.253 1.00 44.94 89 HIS A O 1
ATOM 661 N N . PRO A 1 90 ? -25.099 3.796 0.685 1.00 42.41 90 PRO A N 1
ATOM 662 C CA . PRO A 1 90 ? -25.390 4.628 1.858 1.00 42.41 90 PRO A CA 1
ATOM 663 C C . PRO A 1 90 ? -26.885 4.925 2.054 1.00 42.41 90 PRO A C 1
ATOM 665 O O . PRO A 1 90 ? -27.332 5.141 3.176 1.00 42.41 90 PRO A O 1
ATOM 668 N N . GLN A 1 91 ? -27.668 4.908 0.970 1.00 39.72 91 GLN A N 1
ATOM 669 C CA . GLN A 1 91 ? -29.115 5.136 0.987 1.00 39.72 91 GLN A CA 1
ATOM 670 C C . GLN A 1 91 ? -29.911 3.945 1.558 1.00 39.72 91 GLN A C 1
ATOM 672 O O . GLN A 1 91 ? -30.963 4.156 2.160 1.00 39.72 91 GLN A O 1
ATOM 677 N N . ASP A 1 92 ? -29.387 2.716 1.471 1.00 42.47 92 ASP A N 1
ATOM 678 C CA . ASP A 1 92 ? -29.998 1.525 2.084 1.00 42.47 92 ASP A CA 1
ATOM 679 C C . ASP A 1 92 ? -29.817 1.493 3.612 1.00 42.47 92 ASP A C 1
ATOM 681 O O . ASP A 1 92 ? -30.616 0.875 4.319 1.00 42.47 92 ASP A O 1
ATOM 685 N N . LEU A 1 93 ? -28.801 2.193 4.137 1.00 49.84 93 LEU A N 1
ATOM 686 C CA . LEU A 1 93 ? -28.525 2.304 5.577 1.00 49.84 93 LEU A CA 1
ATOM 687 C C . LEU A 1 93 ? -29.536 3.203 6.310 1.00 49.84 93 LEU A C 1
ATOM 689 O O . LEU A 1 93 ? -29.645 3.131 7.531 1.00 49.84 93 LEU A O 1
ATOM 693 N N . VAL A 1 94 ? -30.267 4.049 5.575 1.00 50.72 94 VAL A N 1
ATOM 694 C CA . VAL A 1 94 ? -31.249 4.999 6.127 1.00 50.72 94 VAL A CA 1
ATOM 695 C C . VAL A 1 94 ? -32.654 4.387 6.213 1.00 50.72 94 VAL A C 1
ATOM 697 O O . VAL A 1 94 ? -33.448 4.804 7.050 1.00 50.72 94 VAL A O 1
ATOM 700 N N . GLN A 1 95 ? -32.975 3.390 5.380 1.00 41.75 95 GLN A N 1
ATOM 701 C CA . GLN A 1 95 ? -34.354 2.903 5.216 1.00 41.75 95 GLN A CA 1
ATOM 702 C C . GLN A 1 95 ? -34.632 1.511 5.801 1.00 41.75 95 GLN A C 1
ATOM 704 O O . GLN A 1 95 ? -35.797 1.131 5.921 1.00 41.75 95 GLN A O 1
ATOM 709 N N . LYS A 1 96 ? -33.612 0.733 6.185 1.00 40.66 96 LYS A N 1
ATOM 710 C CA . LYS A 1 96 ? -33.805 -0.610 6.759 1.00 40.66 96 LYS A CA 1
ATOM 711 C C . LYS A 1 96 ? -33.109 -0.744 8.112 1.00 40.66 96 LYS A C 1
ATOM 713 O O . LYS A 1 96 ? -31.984 -0.268 8.249 1.00 40.66 96 LYS A O 1
ATOM 718 N N . PRO A 1 97 ? -33.717 -1.442 9.097 1.00 42.69 97 PRO A N 1
ATOM 719 C CA . PRO A 1 97 ? -32.975 -1.861 10.275 1.00 42.69 97 PRO A CA 1
ATOM 720 C C . PRO A 1 97 ? -31.811 -2.713 9.776 1.00 42.69 97 PRO A C 1
ATOM 722 O O . PRO A 1 97 ? -32.018 -3.721 9.091 1.00 42.69 97 PRO A O 1
ATOM 725 N N . LEU A 1 98 ? -30.589 -2.246 10.033 1.00 54.53 98 LEU A N 1
ATOM 726 C CA . LEU A 1 98 ? -29.374 -2.926 9.614 1.00 54.53 98 LEU A CA 1
ATOM 727 C C . LEU A 1 98 ? -29.471 -4.372 10.105 1.00 54.53 98 LEU A C 1
ATOM 729 O O . LEU A 1 98 ? -29.561 -4.613 11.311 1.00 54.53 98 LEU A O 1
ATOM 733 N N . LYS A 1 99 ? -29.462 -5.346 9.182 1.00 51.75 99 LYS A N 1
ATOM 734 C CA . LYS A 1 99 ? -29.138 -6.727 9.567 1.00 51.75 99 LYS A CA 1
ATOM 735 C C . LYS A 1 99 ? -27.855 -6.641 10.394 1.00 51.75 99 LYS A C 1
ATOM 737 O O . LYS A 1 99 ? -26.977 -5.882 9.977 1.00 51.75 99 LYS A O 1
ATOM 742 N N . PRO A 1 100 ? -27.731 -7.359 11.527 1.00 50.25 100 PRO A N 1
ATOM 743 C CA . PRO A 1 100 ? -26.529 -7.283 12.343 1.00 50.25 100 PRO A CA 1
ATOM 744 C C . PRO A 1 100 ? -25.343 -7.573 11.430 1.00 50.25 100 PRO A C 1
ATOM 746 O O . PRO A 1 100 ? -25.196 -8.687 10.918 1.00 50.25 100 PRO A O 1
ATOM 749 N N . LEU A 1 101 ? -24.568 -6.525 11.134 1.00 60.28 101 LEU A N 1
ATOM 750 C CA . LEU A 1 101 ? -23.381 -6.642 10.311 1.00 60.28 101 LEU A CA 1
ATOM 751 C C . LEU A 1 101 ? -22.523 -7.679 11.010 1.00 60.28 101 LEU A C 1
ATOM 753 O O . LEU A 1 101 ? -22.255 -7.572 12.209 1.00 60.28 101 LEU A O 1
ATOM 757 N N . ASN A 1 102 ? -22.121 -8.712 10.279 1.00 70.25 102 ASN A N 1
ATOM 758 C CA . ASN A 1 102 ? -21.135 -9.630 10.805 1.00 70.25 102 ASN A CA 1
ATOM 759 C C . ASN A 1 102 ? -19.793 -8.889 10.765 1.00 70.25 102 ASN A C 1
ATOM 761 O O . ASN A 1 102 ? -19.009 -9.068 9.837 1.00 70.25 102 ASN A O 1
ATOM 765 N N . LEU A 1 103 ? -19.581 -8.006 11.748 1.00 70.00 103 LEU A N 1
ATOM 766 C CA . LEU A 1 103 ? -18.422 -7.118 11.862 1.00 70.00 103 LEU A CA 1
ATOM 767 C C . LEU A 1 103 ? -17.119 -7.912 11.761 1.00 70.00 103 LEU A C 1
ATOM 769 O O . LEU A 1 103 ? -16.164 -7.441 11.156 1.00 70.00 103 LEU A O 1
ATOM 773 N N . LYS A 1 104 ? -17.121 -9.156 12.258 1.00 67.50 104 LYS A N 1
ATOM 774 C CA . LYS A 1 104 ? -16.018 -10.108 12.098 1.00 67.50 104 LYS A CA 1
ATOM 775 C C . LYS A 1 104 ? -15.753 -10.447 10.629 1.00 67.50 104 LYS A C 1
ATOM 777 O O . LYS A 1 104 ? -14.616 -10.335 10.190 1.00 67.50 104 LYS A O 1
ATOM 782 N N . ARG A 1 105 ? -16.776 -10.819 9.848 1.00 72.56 105 ARG A N 1
ATOM 783 C CA . ARG A 1 105 ? -16.620 -11.069 8.398 1.00 72.56 105 ARG A CA 1
ATOM 784 C C . ARG A 1 105 ? -16.163 -9.818 7.653 1.00 72.56 105 ARG A C 1
ATOM 786 O O . ARG A 1 105 ? -15.268 -9.924 6.825 1.00 72.56 105 ARG A O 1
ATOM 793 N N . THR A 1 106 ? -16.736 -8.652 7.955 1.00 74.62 106 THR A N 1
ATOM 794 C CA . THR A 1 106 ? -16.319 -7.385 7.336 1.00 74.62 106 THR A CA 1
ATOM 795 C C . THR A 1 106 ? -14.858 -7.073 7.647 1.00 74.62 106 THR A C 1
ATOM 797 O O . THR A 1 106 ? -14.111 -6.748 6.734 1.00 74.62 106 THR A O 1
ATOM 800 N N . ALA A 1 107 ? -14.429 -7.233 8.901 1.00 71.69 107 ALA A N 1
ATOM 801 C CA . ALA A 1 107 ? -13.040 -7.029 9.292 1.00 71.69 107 ALA A CA 1
ATOM 802 C C . ALA A 1 107 ? -12.093 -8.029 8.614 1.00 71.69 107 ALA A C 1
ATOM 804 O O . ALA A 1 107 ? -11.068 -7.603 8.102 1.00 71.69 107 ALA A O 1
ATOM 805 N N . ILE A 1 108 ? -12.450 -9.319 8.526 1.00 72.25 108 ILE A N 1
ATOM 806 C CA . ILE A 1 108 ? -11.645 -10.318 7.800 1.00 72.25 108 ILE A CA 1
ATOM 807 C C . ILE A 1 108 ? -11.494 -9.932 6.328 1.00 72.25 108 ILE A C 1
ATOM 809 O O . ILE A 1 108 ? -10.381 -9.912 5.812 1.00 72.25 108 ILE A O 1
ATOM 813 N N . LEU A 1 109 ? -12.602 -9.630 5.645 1.00 77.38 109 LEU A N 1
ATOM 814 C CA . LEU A 1 109 ? -12.576 -9.284 4.223 1.00 77.38 109 LEU A CA 1
ATOM 815 C C . LEU A 1 109 ? -11.792 -7.995 3.973 1.00 77.38 109 LEU A C 1
ATOM 817 O O . LEU A 1 109 ? -11.028 -7.934 3.017 1.00 77.38 109 LEU A O 1
ATOM 821 N N . LEU A 1 110 ? -11.936 -7.001 4.853 1.00 78.31 110 LEU A N 1
ATOM 822 C CA . LEU A 1 110 ? -11.181 -5.755 4.795 1.00 78.31 110 LEU A CA 1
ATOM 823 C C . LEU A 1 110 ? -9.683 -6.024 4.979 1.00 78.31 110 LEU A C 1
ATOM 825 O O . LEU A 1 110 ? -8.886 -5.647 4.128 1.00 78.31 110 LEU A O 1
ATOM 829 N N . THR A 1 111 ? -9.308 -6.749 6.034 1.00 72.12 111 THR A N 1
ATOM 830 C CA . THR A 1 111 ? -7.921 -7.140 6.311 1.00 72.12 111 THR A CA 1
ATOM 831 C C . THR A 1 111 ? -7.297 -7.902 5.141 1.00 72.12 111 THR A C 1
ATOM 833 O O . THR A 1 111 ? -6.177 -7.586 4.737 1.00 72.12 111 THR A O 1
ATOM 836 N N . LEU A 1 112 ? -8.012 -8.870 4.562 1.00 78.06 112 LEU A N 1
ATOM 837 C CA . LEU A 1 112 ? -7.547 -9.622 3.395 1.00 78.06 112 LEU A CA 1
ATOM 838 C C . LEU A 1 112 ? -7.413 -8.736 2.153 1.00 78.06 112 LEU A C 1
ATOM 840 O O . LEU A 1 112 ? -6.394 -8.807 1.470 1.00 78.06 112 LEU A O 1
ATOM 844 N N . GLY A 1 113 ? -8.407 -7.890 1.877 1.00 81.75 113 GLY A N 1
ATOM 845 C CA . GLY A 1 113 ? -8.392 -6.975 0.736 1.00 81.75 113 GLY A CA 1
ATOM 846 C C . GLY A 1 113 ? -7.207 -6.013 0.777 1.00 81.75 113 GLY A C 1
ATOM 847 O O . GLY A 1 113 ? -6.511 -5.862 -0.221 1.00 81.75 113 GLY A O 1
ATOM 848 N N . ILE A 1 114 ? -6.918 -5.440 1.944 1.00 82.44 114 ILE A N 1
ATOM 849 C CA . ILE A 1 114 ? -5.786 -4.519 2.122 1.00 82.44 114 ILE A CA 1
ATOM 850 C C . ILE A 1 114 ? -4.458 -5.265 2.046 1.00 82.44 114 ILE A C 1
ATOM 852 O O . ILE A 1 114 ? -3.521 -4.801 1.415 1.00 82.44 114 ILE A O 1
ATOM 856 N N . SER A 1 115 ? -4.380 -6.480 2.596 1.00 78.69 115 SER A N 1
ATOM 857 C CA . SER A 1 115 ? -3.173 -7.310 2.454 1.00 78.69 115 SER A CA 1
ATOM 858 C C . SER A 1 115 ? -2.834 -7.569 0.985 1.00 78.69 115 SER A C 1
ATOM 860 O O . SER A 1 115 ? -1.668 -7.544 0.597 1.00 78.69 115 SER A O 1
ATOM 862 N N . LEU A 1 116 ? -3.858 -7.798 0.158 1.00 79.88 116 LEU A N 1
ATOM 863 C CA . LEU A 1 116 ? -3.704 -7.965 -1.285 1.00 79.88 116 LEU A CA 1
ATOM 864 C C . LEU A 1 116 ? -3.371 -6.659 -2.016 1.00 79.88 116 LEU A C 1
ATOM 866 O O . LEU A 1 116 ? -2.834 -6.734 -3.116 1.00 79.88 116 LEU A O 1
ATOM 870 N N . HIS A 1 117 ? -3.666 -5.496 -1.434 1.00 83.62 117 HIS A N 1
ATOM 871 C CA . HIS A 1 117 ? -3.331 -4.183 -1.989 1.00 83.62 117 HIS A CA 1
ATOM 872 C C . HIS A 1 117 ? -1.880 -3.788 -1.686 1.00 83.62 117 HIS A C 1
ATOM 874 O O . HIS A 1 117 ? -1.121 -3.457 -2.597 1.00 83.62 117 HIS A O 1
ATOM 880 N N . ASN A 1 118 ? -1.459 -3.952 -0.431 1.00 82.88 118 ASN A N 1
ATOM 881 C CA . ASN A 1 118 ? -0.137 -3.528 0.038 1.00 82.88 118 ASN A CA 1
ATOM 882 C C . ASN A 1 118 ? 0.967 -4.465 -0.477 1.00 82.88 118 ASN A C 1
ATOM 884 O O . ASN A 1 118 ? 2.144 -4.106 -0.506 1.00 82.88 118 ASN A O 1
ATOM 888 N N . PHE A 1 119 ? 0.611 -5.683 -0.905 1.00 82.88 119 PHE A N 1
ATOM 889 C CA . PHE A 1 119 ? 1.568 -6.626 -1.480 1.00 82.88 119 PHE A CA 1
ATOM 890 C C . PHE A 1 119 ? 2.145 -6.144 -2.829 1.00 82.88 119 PHE A C 1
ATOM 892 O O . PHE A 1 119 ? 3.371 -6.016 -2.921 1.00 82.88 119 PHE A O 1
ATOM 899 N N . PRO A 1 120 ? 1.333 -5.821 -3.860 1.00 82.81 120 PRO A N 1
ATOM 900 C CA . PRO A 1 120 ? 1.808 -5.148 -5.068 1.00 82.81 120 PRO A CA 1
ATOM 901 C C . PRO A 1 120 ? 2.591 -3.861 -4.793 1.00 82.81 120 PRO A C 1
ATOM 903 O O . PRO A 1 120 ? 3.632 -3.653 -5.414 1.00 82.81 120 PRO A O 1
ATOM 906 N N . GLU A 1 121 ? 2.145 -3.030 -3.849 1.00 85.69 121 GLU A N 1
ATOM 907 C CA . GLU A 1 121 ? 2.840 -1.784 -3.493 1.00 85.69 121 GLU A CA 1
ATOM 908 C C . GLU A 1 121 ? 4.239 -2.031 -2.926 1.00 85.69 121 GLU A C 1
ATOM 910 O O . GLU A 1 121 ? 5.205 -1.363 -3.310 1.00 85.69 121 GLU A O 1
ATOM 915 N N . GLY A 1 122 ? 4.370 -3.022 -2.041 1.00 87.44 122 GLY A N 1
ATOM 916 C CA . GLY A 1 122 ? 5.654 -3.426 -1.483 1.00 87.44 122 GLY A CA 1
ATOM 917 C C . GLY A 1 122 ? 6.608 -3.947 -2.558 1.00 87.44 122 GLY A C 1
ATOM 918 O O . GLY A 1 122 ? 7.786 -3.586 -2.561 1.00 87.44 122 GLY A O 1
ATOM 919 N N . ILE A 1 123 ? 6.105 -4.740 -3.513 1.00 88.12 123 ILE A N 1
ATOM 920 C CA . ILE A 1 123 ? 6.900 -5.203 -4.662 1.00 88.12 123 ILE A CA 1
ATOM 921 C C . ILE A 1 123 ? 7.337 -4.018 -5.524 1.00 88.12 123 ILE A C 1
ATOM 923 O O . ILE A 1 123 ? 8.519 -3.924 -5.846 1.00 88.12 123 ILE A O 1
ATOM 927 N N . ALA A 1 124 ? 6.420 -3.113 -5.874 1.00 86.56 124 ALA A N 1
ATOM 928 C CA . ALA A 1 124 ? 6.727 -1.944 -6.694 1.00 86.56 124 ALA A CA 1
ATOM 929 C C . ALA A 1 124 ? 7.794 -1.062 -6.029 1.00 86.56 124 ALA A C 1
ATOM 931 O O . ALA A 1 124 ? 8.801 -0.733 -6.652 1.00 86.56 124 ALA A O 1
ATOM 932 N N . THR A 1 125 ? 7.636 -0.773 -4.735 1.00 88.56 125 THR A N 1
ATOM 933 C CA . THR A 1 125 ? 8.611 -0.001 -3.947 1.00 88.56 125 THR A CA 1
ATOM 934 C C . THR A 1 125 ? 9.985 -0.670 -3.942 1.00 88.56 125 THR A C 1
ATOM 936 O O . THR A 1 125 ? 10.999 -0.016 -4.195 1.00 88.56 125 THR A O 1
ATOM 939 N N . PHE A 1 126 ? 10.034 -1.983 -3.697 1.00 90.50 126 PHE A N 1
ATOM 940 C CA . PHE A 1 126 ? 11.288 -2.732 -3.662 1.00 90.50 126 PHE A CA 1
ATOM 941 C C . PHE A 1 126 ? 11.981 -2.775 -5.027 1.00 90.50 126 PHE A C 1
ATOM 943 O O . PHE A 1 126 ? 13.194 -2.568 -5.106 1.00 90.50 126 PHE A O 1
ATOM 950 N N . VAL A 1 127 ? 11.229 -3.061 -6.094 1.00 89.25 127 VAL A N 1
ATOM 951 C CA . VAL A 1 127 ? 11.758 -3.165 -7.459 1.00 89.25 127 VAL A CA 1
ATOM 952 C C . VAL A 1 127 ? 12.284 -1.812 -7.918 1.00 89.25 127 VAL A C 1
ATOM 954 O O . VAL A 1 127 ? 13.424 -1.749 -8.377 1.00 89.25 127 VAL A O 1
ATOM 957 N N . THR A 1 128 ? 11.524 -0.733 -7.718 1.00 87.88 128 THR A N 1
ATOM 958 C CA . THR A 1 128 ? 11.980 0.603 -8.108 1.00 87.88 128 THR A CA 1
ATOM 959 C C . THR A 1 128 ? 13.219 1.016 -7.327 1.00 87.88 128 THR A C 1
ATOM 961 O O . THR A 1 128 ? 14.212 1.380 -7.945 1.00 87.88 128 THR A O 1
ATOM 964 N N . ALA A 1 129 ? 13.235 0.851 -6.000 1.00 89.94 129 ALA A N 1
ATOM 965 C CA . ALA A 1 129 ? 14.415 1.172 -5.193 1.00 89.94 129 ALA A CA 1
ATOM 966 C C . ALA A 1 129 ? 15.638 0.293 -5.497 1.00 89.94 129 ALA A C 1
ATOM 968 O O . ALA A 1 129 ? 16.768 0.683 -5.201 1.00 89.94 129 ALA A O 1
ATOM 969 N N . SER A 1 130 ? 15.429 -0.897 -6.063 1.00 90.56 130 SER A N 1
ATOM 970 C CA . SER A 1 130 ? 16.514 -1.768 -6.522 1.00 90.56 130 SER A CA 1
ATOM 971 C C . SER A 1 130 ? 17.077 -1.346 -7.879 1.00 90.56 130 SER A C 1
ATOM 973 O O . SER A 1 130 ? 18.245 -1.624 -8.144 1.00 90.56 130 SER A O 1
ATOM 975 N N . ALA A 1 131 ? 16.267 -0.704 -8.723 1.00 88.56 131 ALA A N 1
ATOM 976 C CA . ALA A 1 131 ? 16.678 -0.198 -10.028 1.00 88.56 131 ALA A CA 1
ATOM 977 C C . ALA A 1 131 ? 17.320 1.195 -9.925 1.00 88.56 131 ALA A C 1
ATOM 979 O O . ALA A 1 131 ? 18.391 1.417 -10.486 1.00 88.56 131 ALA A O 1
ATOM 980 N N . ASP A 1 132 ? 16.691 2.099 -9.176 1.00 90.31 132 ASP A N 1
ATOM 981 C CA . ASP A 1 132 ? 17.138 3.470 -8.947 1.00 90.31 132 ASP A CA 1
ATOM 982 C C . ASP A 1 132 ? 16.797 3.879 -7.506 1.00 90.31 132 ASP A C 1
ATOM 984 O O . ASP A 1 132 ? 15.635 3.902 -7.093 1.00 90.31 132 ASP A O 1
ATOM 988 N N . LEU A 1 133 ? 17.827 4.176 -6.711 1.00 92.31 133 LEU A N 1
ATOM 989 C CA . LEU A 1 133 ? 17.649 4.490 -5.297 1.00 92.31 133 LEU A CA 1
ATOM 990 C C . LEU A 1 133 ? 17.010 5.866 -5.075 1.00 92.31 133 LEU A C 1
ATOM 992 O O . LEU A 1 133 ? 16.242 6.019 -4.125 1.00 92.31 133 LEU A O 1
ATOM 996 N N . GLU A 1 134 ? 17.318 6.854 -5.914 1.00 91.69 134 GLU A N 1
ATOM 997 C CA . GLU A 1 134 ? 16.774 8.207 -5.782 1.00 91.69 134 GLU A CA 1
ATOM 998 C C . GLU A 1 134 ? 15.270 8.188 -6.064 1.00 91.69 134 GLU A C 1
ATOM 1000 O O . GLU A 1 134 ? 14.469 8.646 -5.241 1.00 91.69 134 GLU A O 1
ATOM 1005 N N . LEU A 1 135 ? 14.881 7.528 -7.157 1.00 89.00 135 LEU A N 1
ATOM 1006 C CA . LEU A 1 135 ? 13.477 7.298 -7.485 1.00 89.00 135 LEU A CA 1
ATOM 1007 C C . LEU A 1 135 ? 12.782 6.446 -6.415 1.00 89.00 135 LEU A C 1
ATOM 1009 O O . LEU A 1 135 ? 11.687 6.768 -5.950 1.00 89.00 135 LEU A O 1
ATOM 1013 N N . GLY A 1 136 ? 13.445 5.379 -5.966 1.00 89.88 136 GLY A N 1
ATOM 1014 C CA . GLY A 1 136 ? 12.941 4.483 -4.931 1.00 89.88 136 GLY A CA 1
ATOM 1015 C C . GLY A 1 136 ? 12.681 5.162 -3.592 1.00 89.88 136 GLY A C 1
ATOM 1016 O O . GLY A 1 136 ? 11.697 4.838 -2.929 1.00 89.88 136 GLY A O 1
ATOM 1017 N N . MET A 1 137 ? 13.518 6.120 -3.193 1.00 93.44 137 MET A N 1
ATOM 1018 C CA . MET A 1 137 ? 13.279 6.941 -2.004 1.00 93.44 137 MET A CA 1
ATOM 1019 C C . MET A 1 137 ? 12.026 7.808 -2.159 1.00 93.44 137 MET A C 1
ATOM 1021 O O . MET A 1 137 ? 11.224 7.882 -1.225 1.00 93.44 137 MET A O 1
ATOM 1025 N N . GLY A 1 138 ? 11.839 8.425 -3.331 1.00 91.94 138 GLY A N 1
ATOM 1026 C CA . GLY A 1 138 ? 10.643 9.209 -3.647 1.00 91.94 138 GLY A CA 1
ATOM 1027 C C . GLY A 1 138 ? 9.365 8.370 -3.575 1.00 91.94 138 GLY A C 1
ATOM 1028 O O . GLY A 1 138 ? 8.414 8.750 -2.887 1.00 91.94 138 GLY A O 1
ATOM 1029 N N . ILE A 1 139 ? 9.369 7.188 -4.200 1.00 90.19 139 ILE A N 1
ATOM 1030 C CA . ILE A 1 139 ? 8.230 6.259 -4.163 1.00 90.19 139 ILE A CA 1
ATOM 1031 C C . ILE A 1 139 ? 7.987 5.738 -2.747 1.00 90.19 139 ILE A C 1
ATOM 1033 O O . ILE A 1 139 ? 6.848 5.749 -2.291 1.00 90.19 139 ILE A O 1
ATOM 1037 N N . ALA A 1 140 ? 9.028 5.335 -2.013 1.00 92.00 140 ALA A N 1
ATOM 1038 C CA . ALA A 1 140 ? 8.874 4.843 -0.645 1.00 92.00 140 ALA A CA 1
ATOM 1039 C C . ALA A 1 140 ? 8.242 5.897 0.279 1.00 92.00 140 ALA A C 1
ATOM 1041 O O . ALA A 1 140 ? 7.393 5.558 1.105 1.00 92.00 140 ALA A O 1
ATOM 1042 N N . LEU A 1 141 ? 8.607 7.174 0.120 1.00 93.50 141 LEU A N 1
ATOM 1043 C CA . LEU A 1 141 ? 7.980 8.274 0.851 1.00 93.50 141 LEU A CA 1
ATOM 1044 C C . LEU A 1 141 ? 6.512 8.465 0.443 1.00 93.50 141 LEU A C 1
ATOM 1046 O O . LEU A 1 141 ? 5.656 8.625 1.312 1.00 93.50 141 LEU A O 1
ATOM 1050 N N . ALA A 1 142 ? 6.211 8.429 -0.856 1.00 91.81 142 ALA A N 1
ATOM 1051 C CA . ALA A 1 142 ? 4.844 8.542 -1.356 1.00 91.81 142 ALA A CA 1
ATOM 1052 C C . ALA A 1 142 ? 3.949 7.405 -0.826 1.00 91.81 142 ALA A C 1
ATOM 1054 O O . ALA A 1 142 ? 2.880 7.670 -0.277 1.00 91.81 142 ALA A O 1
ATOM 1055 N N . VAL A 1 143 ? 4.424 6.159 -0.885 1.00 91.31 143 VAL A N 1
ATOM 1056 C CA . VAL A 1 143 ? 3.721 4.985 -0.343 1.00 91.31 143 VAL A CA 1
ATOM 1057 C C . VAL A 1 143 ? 3.566 5.092 1.177 1.00 91.31 143 VAL A C 1
ATOM 1059 O O . VAL A 1 143 ? 2.476 4.873 1.697 1.00 91.31 143 VAL A O 1
ATOM 1062 N N . ALA A 1 144 ? 4.596 5.526 1.911 1.00 92.19 144 ALA A N 1
ATOM 1063 C CA . ALA A 1 144 ? 4.472 5.765 3.351 1.00 92.19 144 ALA A CA 1
ATOM 1064 C C . ALA A 1 144 ? 3.360 6.783 3.678 1.00 92.19 144 ALA A C 1
ATOM 1066 O O . ALA A 1 144 ? 2.585 6.591 4.617 1.00 92.19 144 ALA A O 1
ATOM 1067 N N . MET A 1 145 ? 3.254 7.857 2.889 1.00 91.44 145 MET A N 1
ATOM 1068 C CA . MET A 1 145 ? 2.210 8.874 3.044 1.00 91.44 145 MET A CA 1
ATOM 1069 C C . MET A 1 145 ? 0.804 8.365 2.700 1.00 91.44 145 MET A C 1
ATOM 1071 O O . MET A 1 145 ? -0.154 8.846 3.301 1.00 91.44 145 MET A O 1
ATOM 1075 N N . HIS A 1 146 ? 0.668 7.411 1.776 1.00 91.88 146 HIS A N 1
ATOM 1076 C CA . HIS A 1 146 ? -0.596 6.730 1.467 1.00 91.88 146 HIS A CA 1
ATOM 1077 C C . HIS A 1 146 ? -1.028 5.781 2.600 1.00 91.88 146 HIS A C 1
ATOM 1079 O O . HIS A 1 146 ? -2.184 5.778 3.035 1.00 91.88 146 HIS A O 1
ATOM 1085 N N . ASN A 1 147 ? -0.060 5.045 3.140 1.00 90.56 147 ASN A N 1
ATOM 1086 C CA . ASN A 1 147 ? -0.272 3.995 4.127 1.00 90.56 147 ASN A CA 1
ATOM 1087 C C . ASN A 1 147 ? -0.751 4.517 5.491 1.00 90.56 147 ASN A C 1
ATOM 1089 O O . ASN A 1 147 ? -1.482 3.820 6.195 1.00 90.56 147 ASN A O 1
ATOM 1093 N N . ILE A 1 148 ? -0.406 5.753 5.877 1.00 89.56 148 ILE A N 1
ATOM 1094 C CA . ILE A 1 148 ? -0.894 6.356 7.135 1.00 89.56 148 ILE A CA 1
ATOM 1095 C C . ILE A 1 148 ? -2.431 6.540 7.121 1.00 89.56 148 ILE A C 1
ATOM 1097 O O . ILE A 1 148 ? -3.092 6.022 8.028 1.00 89.56 148 ILE A O 1
ATOM 1101 N N . PRO A 1 149 ? -3.038 7.243 6.139 1.00 88.56 149 PRO A N 1
ATOM 1102 C CA . PRO A 1 149 ? -4.487 7.292 5.948 1.00 88.56 149 PRO A CA 1
ATOM 1103 C C . PRO A 1 149 ? -5.169 5.926 5.906 1.00 88.56 149 PRO A C 1
ATOM 1105 O O . PRO A 1 149 ? -6.225 5.756 6.517 1.00 88.56 149 PRO A O 1
ATOM 1108 N N . GLU A 1 150 ? -4.571 4.959 5.208 1.00 87.06 150 GLU A N 1
ATOM 1109 C CA . GLU A 1 150 ? -5.117 3.608 5.102 1.00 87.06 150 GLU A CA 1
ATOM 1110 C C . GLU A 1 150 ? -5.178 2.930 6.476 1.00 87.06 150 GLU A C 1
ATOM 1112 O O . GLU A 1 150 ? -6.248 2.506 6.920 1.00 87.06 150 GLU A O 1
ATOM 1117 N N . GLY A 1 151 ? -4.061 2.915 7.210 1.00 86.75 151 GLY A N 1
ATOM 1118 C CA . GLY A 1 151 ? -4.006 2.349 8.557 1.00 86.75 151 GLY A CA 1
ATOM 1119 C C . GLY A 1 151 ? -5.024 2.987 9.505 1.00 86.75 151 GLY A C 1
ATOM 1120 O O . GLY A 1 151 ? -5.684 2.288 10.281 1.00 86.75 151 GLY A O 1
ATOM 1121 N N . LEU A 1 152 ? -5.210 4.308 9.399 1.00 86.44 152 LEU A N 1
ATOM 1122 C CA . LEU A 1 152 ? -6.205 5.057 10.170 1.00 86.44 152 LEU A CA 1
ATOM 1123 C C . LEU A 1 152 ? -7.641 4.615 9.847 1.00 86.44 152 LEU A C 1
ATOM 1125 O O . LEU A 1 152 ? -8.449 4.432 10.762 1.00 86.44 152 LEU A O 1
ATOM 1129 N N . ALA A 1 153 ? -7.967 4.435 8.565 1.00 82.25 153 ALA A N 1
ATOM 1130 C CA . ALA A 1 153 ? -9.303 4.046 8.116 1.00 82.25 153 ALA A CA 1
ATOM 1131 C C . ALA A 1 153 ? -9.680 2.618 8.548 1.00 82.25 153 ALA A C 1
ATOM 1133 O O . ALA A 1 153 ? -10.843 2.329 8.840 1.00 82.25 153 ALA A O 1
ATOM 1134 N N . VAL A 1 154 ? -8.690 1.731 8.623 1.00 80.75 154 VAL A N 1
ATOM 1135 C CA . VAL A 1 154 ? -8.881 0.285 8.821 1.00 80.75 154 VAL A CA 1
ATOM 1136 C C . VAL A 1 154 ? -8.889 -0.095 10.299 1.00 80.75 154 VAL A C 1
ATOM 1138 O O . VAL A 1 154 ? -9.584 -1.032 10.705 1.00 80.75 154 VAL A O 1
ATOM 1141 N N . ALA A 1 155 ? -8.192 0.677 11.133 1.00 81.94 155 ALA A N 1
ATOM 1142 C CA . ALA A 1 155 ? -8.156 0.492 12.579 1.00 81.94 155 ALA A CA 1
ATOM 1143 C C . ALA A 1 155 ? -9.545 0.437 13.234 1.00 81.94 155 ALA A C 1
ATOM 1145 O O . ALA A 1 155 ? -9.765 -0.378 14.131 1.00 81.94 155 ALA A O 1
ATOM 1146 N N . GLY A 1 156 ? -10.485 1.282 12.796 1.00 78.00 156 GLY A N 1
ATOM 1147 C CA . GLY A 1 156 ? -11.829 1.376 13.375 1.00 78.00 156 GLY A CA 1
ATOM 1148 C C . GLY A 1 156 ? -12.656 0.092 13.210 1.00 78.00 156 GLY A C 1
ATOM 1149 O O . GLY A 1 156 ? -13.063 -0.492 14.218 1.00 78.00 156 GLY A O 1
ATOM 1150 N N . PRO A 1 157 ? -12.893 -0.384 11.973 1.00 74.06 157 PRO A N 1
ATOM 1151 C CA . PRO A 1 157 ? -13.602 -1.640 11.722 1.00 74.06 157 PRO A CA 1
ATOM 1152 C C . PRO A 1 157 ? -12.929 -2.867 12.355 1.00 74.06 157 PRO A C 1
ATOM 1154 O O . PRO A 1 157 ? -13.617 -3.719 12.919 1.00 74.06 157 PRO A O 1
ATOM 1157 N N . VAL A 1 158 ? -11.593 -2.946 12.323 1.00 77.88 158 VAL A N 1
ATOM 1158 C CA . VAL A 1 158 ? -10.844 -4.062 12.930 1.00 77.88 158 VAL A CA 1
ATOM 1159 C C . VAL A 1 158 ? -10.928 -4.027 14.460 1.00 77.88 158 VAL A C 1
ATOM 1161 O O . VAL A 1 158 ? -11.121 -5.063 15.099 1.00 77.88 158 VAL A O 1
ATOM 1164 N N . TYR A 1 159 ? -10.870 -2.843 15.071 1.00 78.38 159 TYR A N 1
ATOM 1165 C CA . TYR A 1 159 ? -11.097 -2.685 16.508 1.00 78.38 159 TYR A CA 1
ATOM 1166 C C . TYR A 1 159 ? -12.526 -3.075 16.900 1.00 78.38 159 TYR A C 1
ATOM 1168 O O . TYR A 1 159 ? -12.716 -3.791 17.880 1.00 78.38 159 TYR A O 1
ATOM 1176 N N . ALA A 1 160 ? -13.527 -2.675 16.111 1.00 71.69 160 ALA A N 1
ATOM 1177 C CA . ALA A 1 160 ? -14.921 -3.045 16.350 1.00 71.69 160 ALA A CA 1
ATOM 1178 C C . ALA A 1 160 ? -15.160 -4.566 16.274 1.00 71.69 160 ALA A C 1
ATOM 1180 O O . ALA A 1 160 ? -16.067 -5.075 16.929 1.00 71.69 160 ALA A O 1
ATOM 1181 N N . ALA A 1 161 ? -14.347 -5.294 15.504 1.00 71.12 161 ALA A N 1
ATOM 1182 C CA . ALA A 1 161 ? -14.430 -6.748 15.385 1.00 71.12 161 ALA A CA 1
ATOM 1183 C C . ALA A 1 161 ? -13.619 -7.516 16.444 1.00 71.12 161 ALA A C 1
ATOM 1185 O O . ALA A 1 161 ? -14.039 -8.599 16.852 1.00 71.12 161 ALA A O 1
ATOM 1186 N N . THR A 1 162 ? -12.469 -6.983 16.870 1.00 72.69 162 THR A N 1
ATOM 1187 C CA . THR A 1 162 ? -11.566 -7.634 17.842 1.00 72.69 162 THR A CA 1
ATOM 1188 C C . THR A 1 162 ? -11.880 -7.271 19.293 1.00 72.69 162 THR A C 1
ATOM 1190 O O . THR A 1 162 ? -11.594 -8.050 20.195 1.00 72.69 162 THR A O 1
ATOM 1193 N N . GLY A 1 163 ? -12.442 -6.087 19.549 1.00 72.06 163 GLY A N 1
ATOM 1194 C CA . GLY A 1 163 ? -12.689 -5.579 20.901 1.00 72.06 163 GLY A CA 1
ATOM 1195 C C . GLY A 1 163 ? -11.421 -5.212 21.686 1.00 72.06 163 GLY A C 1
ATOM 1196 O O . GLY A 1 163 ? -11.521 -4.780 22.832 1.00 72.06 163 GLY A O 1
ATOM 1197 N N . SER A 1 164 ? -10.229 -5.343 21.090 1.00 76.75 164 SER A N 1
ATOM 1198 C CA . SER A 1 164 ? -8.942 -5.098 21.746 1.00 76.75 164 SER A CA 1
ATOM 1199 C C . SER A 1 164 ? -8.072 -4.145 20.935 1.00 76.75 164 SER A C 1
ATOM 1201 O O . SER A 1 164 ? -7.754 -4.382 19.769 1.00 76.75 164 SER A O 1
ATOM 1203 N N . LYS A 1 165 ? -7.638 -3.060 21.586 1.00 77.62 165 LYS A N 1
ATOM 1204 C CA . LYS A 1 165 ? -6.766 -2.035 20.994 1.00 77.62 165 LYS A CA 1
ATOM 1205 C C . LYS A 1 165 ? -5.435 -2.618 20.519 1.00 77.62 165 LYS A C 1
ATOM 1207 O O . LYS A 1 165 ? -4.993 -2.324 19.415 1.00 77.62 165 LYS A O 1
ATOM 1212 N N . ASN A 1 166 ? -4.834 -3.488 21.329 1.00 76.06 166 ASN A N 1
ATOM 1213 C CA . ASN A 1 166 ? -3.540 -4.091 21.019 1.00 76.06 166 ASN A CA 1
ATOM 1214 C C . ASN A 1 166 ? -3.654 -5.100 19.874 1.00 76.06 166 ASN A C 1
ATOM 1216 O O . ASN A 1 166 ? -2.824 -5.084 18.971 1.00 76.06 166 ASN A O 1
ATOM 1220 N N . GLN A 1 167 ? -4.698 -5.936 19.876 1.00 74.62 167 GLN A N 1
ATOM 1221 C CA . GLN A 1 167 ? -4.917 -6.894 18.788 1.00 74.62 167 GLN A CA 1
ATOM 1222 C C . GLN A 1 167 ? -5.194 -6.177 17.467 1.00 74.62 167 GLN A C 1
ATOM 1224 O O . GLN A 1 167 ? -4.615 -6.549 16.453 1.00 74.62 167 GLN A O 1
ATOM 1229 N N . SER A 1 168 ? -6.003 -5.112 17.482 1.00 75.12 168 SER A N 1
ATOM 1230 C CA . SER A 1 168 ? -6.261 -4.305 16.286 1.00 75.12 168 SER A CA 1
ATOM 1231 C C . SER A 1 168 ? -4.978 -3.665 15.742 1.00 75.12 168 SER A C 1
ATOM 1233 O O . SER A 1 168 ? -4.679 -3.806 14.559 1.00 75.12 168 SER A O 1
ATOM 1235 N N . ALA A 1 169 ? -4.162 -3.049 16.605 1.00 77.75 169 ALA A N 1
ATOM 1236 C CA . ALA A 1 169 ? -2.905 -2.428 16.188 1.00 77.75 169 ALA A CA 1
ATOM 1237 C C . ALA A 1 169 ? -1.931 -3.451 15.584 1.00 77.75 169 ALA A C 1
ATOM 1239 O O . ALA A 1 169 ? -1.348 -3.202 14.531 1.00 77.75 169 ALA A O 1
ATOM 1240 N N . VAL A 1 170 ? -1.776 -4.616 16.221 1.00 76.44 170 VAL A N 1
ATOM 1241 C CA . VAL A 1 170 ? -0.890 -5.685 15.737 1.00 76.44 170 VAL A CA 1
ATOM 1242 C C . VAL A 1 170 ? -1.404 -6.279 14.427 1.00 76.44 170 VAL A C 1
ATOM 1244 O O . VAL A 1 170 ? -0.618 -6.468 13.501 1.00 76.44 170 VAL A O 1
ATOM 1247 N N . LEU A 1 171 ? -2.708 -6.547 14.326 1.00 74.31 171 LEU A N 1
ATOM 1248 C CA . LEU A 1 171 ? -3.301 -7.134 13.130 1.00 74.31 171 LEU A CA 1
ATOM 1249 C C . LEU A 1 171 ? -3.166 -6.189 11.935 1.00 74.31 171 LEU A C 1
ATOM 1251 O O . LEU A 1 171 ? -2.661 -6.608 10.900 1.00 74.31 171 LEU A O 1
ATOM 1255 N N . VAL A 1 172 ? -3.528 -4.912 12.093 1.00 74.69 172 VAL A N 1
ATOM 1256 C CA . VAL A 1 172 ? -3.393 -3.917 11.017 1.00 74.69 172 VAL A CA 1
ATOM 1257 C C . VAL A 1 172 ? -1.921 -3.636 10.693 1.00 74.69 172 VAL A C 1
ATOM 1259 O O . VAL A 1 172 ? -1.560 -3.505 9.527 1.00 74.69 172 VAL A O 1
ATOM 1262 N N . GLY A 1 173 ? -1.037 -3.628 11.693 1.00 70.88 173 GLY A N 1
ATOM 1263 C CA . GLY A 1 173 ? 0.400 -3.458 11.469 1.00 70.88 173 GLY A CA 1
ATOM 1264 C C . GLY A 1 173 ? 1.050 -4.592 10.684 1.00 70.88 173 GLY A C 1
ATOM 1265 O O . GLY A 1 173 ? 1.903 -4.350 9.832 1.00 70.88 173 GLY A O 1
ATOM 1266 N N . ASN A 1 174 ? 0.631 -5.832 10.933 1.00 70.25 174 ASN A N 1
ATOM 1267 C CA . ASN A 1 174 ? 1.159 -6.992 10.219 1.00 70.25 174 ASN A CA 1
ATOM 1268 C C . ASN A 1 174 ? 0.711 -7.043 8.750 1.00 70.25 174 ASN A C 1
ATOM 1270 O O . ASN A 1 174 ? 1.432 -7.624 7.939 1.00 70.25 174 ASN A O 1
ATOM 1274 N N . ILE A 1 175 ? -0.422 -6.417 8.406 1.00 68.44 175 ILE A N 1
ATOM 1275 C CA . ILE A 1 175 ? -0.882 -6.260 7.016 1.00 68.44 175 ILE A CA 1
ATOM 1276 C C . ILE A 1 175 ? 0.099 -5.382 6.229 1.00 68.44 175 ILE A C 1
ATOM 1278 O O . ILE A 1 175 ? 0.552 -5.782 5.160 1.00 68.44 175 ILE A O 1
ATOM 1282 N N . GLY A 1 176 ? 0.486 -4.228 6.784 1.00 56.00 176 GLY A N 1
ATOM 1283 C CA . GLY A 1 176 ? 1.354 -3.270 6.091 1.00 56.00 176 GLY A CA 1
ATOM 1284 C C . GLY A 1 176 ? 2.787 -3.759 5.868 1.00 56.00 176 GLY A C 1
ATOM 1285 O O . GLY A 1 176 ? 3.415 -3.409 4.878 1.00 56.00 176 GLY A O 1
ATOM 1286 N N . VAL A 1 177 ? 3.321 -4.605 6.754 1.00 51.75 177 VAL A N 1
ATOM 1287 C CA . VAL A 1 177 ? 4.744 -5.005 6.722 1.00 51.75 177 VAL A CA 1
ATOM 1288 C C . VAL A 1 177 ? 5.012 -6.233 5.835 1.00 51.75 177 VAL A C 1
ATOM 1290 O O . VAL A 1 177 ? 6.170 -6.598 5.640 1.00 51.75 177 VAL A O 1
ATOM 1293 N N . GLY A 1 178 ? 3.983 -6.884 5.276 1.00 46.62 178 GLY A N 1
ATOM 1294 C CA . GLY A 1 178 ? 4.167 -7.988 4.324 1.00 46.62 178 GLY A CA 1
ATOM 1295 C C . GLY A 1 178 ? 5.157 -9.053 4.818 1.00 46.62 178 GLY A C 1
ATOM 1296 O O . GLY A 1 178 ? 6.083 -9.434 4.099 1.00 46.62 178 GLY A O 1
ATOM 1297 N N . ARG A 1 179 ? 5.045 -9.501 6.081 1.00 33.78 179 ARG A N 1
ATOM 1298 C CA . ARG A 1 179 ? 5.989 -10.491 6.631 1.00 33.78 179 ARG A CA 1
ATOM 1299 C C . ARG A 1 179 ? 5.816 -11.834 5.922 1.00 33.78 179 ARG A C 1
ATOM 1301 O O . ARG A 1 179 ? 5.001 -12.659 6.324 1.00 33.78 179 ARG A O 1
ATOM 1308 N N . ASN A 1 180 ? 6.682 -12.104 4.950 1.00 32.75 180 ASN A N 1
ATOM 1309 C CA . ASN A 1 180 ? 7.004 -13.457 4.514 1.00 32.75 180 ASN A CA 1
ATOM 1310 C C . ASN A 1 180 ? 7.838 -14.138 5.615 1.00 32.75 180 ASN A C 1
ATOM 1312 O O . ASN A 1 180 ? 9.068 -14.092 5.606 1.00 32.75 180 ASN A O 1
ATOM 1316 N N . SER A 1 181 ? 7.183 -14.709 6.627 1.00 29.77 181 SER A N 1
ATOM 1317 C CA . SER A 1 181 ? 7.861 -15.560 7.607 1.00 29.77 181 SER A CA 1
ATOM 1318 C C . SER A 1 181 ? 7.546 -17.021 7.311 1.00 29.77 181 SER A C 1
ATOM 1320 O O . SER A 1 181 ? 6.390 -17.430 7.320 1.00 29.77 181 SER A O 1
ATOM 1322 N N . ARG A 1 182 ? 8.598 -17.824 7.097 1.00 29.09 182 ARG A N 1
ATOM 1323 C CA . ARG A 1 182 ? 8.579 -19.291 6.895 1.00 29.09 182 ARG A CA 1
ATOM 1324 C C . ARG A 1 182 ? 8.011 -20.100 8.077 1.00 29.09 182 ARG A C 1
ATOM 1326 O O . ARG A 1 182 ? 8.150 -21.318 8.121 1.00 29.09 182 ARG A O 1
ATOM 1333 N N . ARG A 1 183 ? 7.383 -19.452 9.050 1.00 27.91 183 ARG A N 1
ATOM 1334 C CA . ARG A 1 183 ? 6.563 -20.075 10.087 1.00 27.91 183 ARG A CA 1
ATOM 1335 C C . ARG A 1 183 ? 5.271 -19.276 10.116 1.00 27.91 183 ARG A C 1
ATOM 1337 O O . ARG A 1 183 ? 5.326 -18.060 10.269 1.00 27.91 183 ARG A O 1
ATOM 1344 N N . GLY A 1 184 ? 4.138 -19.941 9.903 1.00 31.05 184 GLY A N 1
ATOM 1345 C CA . GLY A 1 184 ? 2.801 -19.347 9.797 1.00 31.05 184 GLY A CA 1
ATOM 1346 C C . GLY A 1 184 ? 2.290 -18.713 11.095 1.00 31.05 184 GLY A C 1
ATOM 1347 O O . GLY A 1 184 ? 1.241 -19.091 11.595 1.00 31.05 184 GLY A O 1
ATOM 1348 N N . THR A 1 185 ? 3.023 -17.751 11.654 1.00 34.72 185 THR A N 1
ATOM 1349 C CA . THR A 1 185 ? 2.764 -17.146 12.967 1.00 34.72 185 THR A CA 1
ATOM 1350 C C . THR A 1 185 ? 2.563 -15.629 12.899 1.00 34.72 185 THR A C 1
ATOM 1352 O O . THR A 1 185 ? 2.546 -14.976 13.930 1.00 34.72 185 THR A O 1
ATOM 1355 N N . GLY A 1 186 ? 2.421 -15.026 11.714 1.00 34.69 186 GLY A N 1
ATOM 1356 C CA . GLY A 1 186 ? 2.205 -13.573 11.590 1.00 34.69 186 GLY A CA 1
ATOM 1357 C C . GLY A 1 186 ? 0.732 -13.159 11.605 1.00 34.69 186 GLY A C 1
ATOM 1358 O O . GLY A 1 186 ? 0.352 -12.215 12.289 1.00 34.69 186 GLY A O 1
ATOM 1359 N N . VAL A 1 187 ? -0.100 -13.902 10.873 1.00 36.84 187 VAL A N 1
ATOM 1360 C CA . VAL A 1 187 ? -1.548 -13.652 10.770 1.00 36.84 187 VAL A CA 1
ATOM 1361 C C . VAL A 1 187 ? -2.324 -14.579 11.711 1.00 36.84 187 VAL A C 1
ATOM 1363 O O . VAL A 1 187 ? -3.270 -14.144 12.355 1.00 36.84 187 VAL A O 1
ATOM 1366 N N . CYS A 1 188 ? -1.866 -15.828 11.870 1.00 30.62 188 CYS A N 1
ATOM 1367 C CA . CYS A 1 188 ? -2.541 -16.838 12.690 1.00 30.62 188 CYS A CA 1
ATOM 1368 C C . CYS A 1 188 ? -2.200 -16.778 14.190 1.00 30.62 188 CYS A C 1
ATOM 1370 O O . CYS A 1 188 ? -3.006 -17.213 14.992 1.00 30.62 188 CYS A O 1
ATOM 1372 N N . ALA A 1 189 ? -1.044 -16.243 14.611 1.00 35.56 189 ALA A N 1
ATOM 1373 C CA . ALA A 1 189 ? -0.710 -16.167 16.048 1.00 35.56 189 ALA A CA 1
ATOM 1374 C C . ALA A 1 189 ? -1.294 -14.926 16.749 1.00 35.56 189 ALA A C 1
ATOM 1376 O O . ALA A 1 189 ? -1.330 -14.866 17.972 1.00 35.56 189 ALA A O 1
ATOM 1377 N N . ALA A 1 190 ? -1.740 -13.931 15.974 1.00 37.59 190 ALA A N 1
ATOM 1378 C CA . ALA A 1 190 ? -2.542 -12.805 16.462 1.00 37.59 190 ALA A CA 1
ATOM 1379 C C . ALA A 1 190 ? -4.056 -13.071 16.316 1.00 37.59 190 ALA A C 1
ATOM 1381 O O . ALA A 1 190 ? -4.870 -12.191 16.597 1.00 37.59 190 ALA A O 1
ATOM 1382 N N . TRP A 1 191 ? -4.417 -14.270 15.849 1.00 38.03 191 TRP A N 1
ATOM 1383 C CA . TRP A 1 191 ? -5.783 -14.743 15.690 1.00 38.03 191 TRP A CA 1
ATOM 1384 C C . TRP A 1 191 ? -6.310 -15.174 17.065 1.00 38.03 191 TRP A C 1
ATOM 1386 O O . TRP A 1 191 ? -5.673 -16.008 17.705 1.00 38.03 191 TRP A O 1
ATOM 1396 N N . PRO A 1 192 ? -7.419 -14.607 17.564 1.00 41.56 192 PRO A N 1
ATOM 1397 C CA . PRO A 1 192 ? -8.006 -15.051 18.823 1.00 41.56 192 PRO A CA 1
ATOM 1398 C C . PRO A 1 192 ? -8.445 -16.515 18.716 1.00 41.56 192 PRO A C 1
ATOM 1400 O O . PRO A 1 192 ? -9.077 -16.882 17.723 1.00 41.56 192 PRO A O 1
ATOM 1403 N N . ASP A 1 193 ? -8.169 -17.317 19.745 1.00 41.12 193 ASP A N 1
ATOM 1404 C CA . ASP A 1 193 ? -8.558 -18.736 19.800 1.00 41.12 193 ASP A CA 1
ATOM 1405 C C . ASP A 1 193 ? -10.084 -18.933 19.650 1.00 41.12 193 ASP A C 1
ATOM 1407 O O . ASP A 1 193 ? -10.538 -19.953 19.152 1.00 41.12 193 ASP A O 1
ATOM 1411 N N . ASP A 1 194 ? -10.886 -17.907 19.955 1.00 42.72 194 ASP A N 1
ATOM 1412 C CA . ASP A 1 194 ? -12.354 -17.914 19.852 1.00 42.72 194 ASP A CA 1
ATOM 1413 C C . ASP A 1 194 ? -12.909 -17.669 18.422 1.00 42.72 194 ASP A C 1
ATOM 1415 O O . ASP A 1 194 ? -14.090 -17.328 18.246 1.00 42.72 194 ASP A O 1
ATOM 1419 N N . PHE A 1 195 ? -12.078 -17.751 17.375 1.00 37.78 195 PHE A N 1
ATOM 1420 C CA . PHE A 1 195 ? -12.505 -17.615 15.975 1.00 37.78 195 PHE A CA 1
ATOM 1421 C C . PHE A 1 195 ? -12.656 -18.985 15.284 1.00 37.78 195 PHE A C 1
ATOM 1423 O O . PHE A 1 195 ? -11.762 -19.826 15.390 1.00 37.78 195 PHE A O 1
ATOM 1430 N N . PRO A 1 196 ? -13.703 -19.201 14.457 1.00 32.25 196 PRO A N 1
ATOM 1431 C CA . PRO A 1 196 ? -13.862 -20.465 13.749 1.00 32.25 196 PRO A CA 1
ATOM 1432 C C . PRO A 1 196 ? -12.719 -20.646 12.741 1.00 32.25 196 PRO A C 1
ATOM 1434 O O . PRO A 1 196 ? -12.592 -19.863 11.797 1.00 32.25 196 PRO A O 1
ATOM 1437 N N . GLY A 1 197 ? -11.886 -21.664 12.979 1.00 39.09 197 GLY A N 1
ATOM 1438 C CA . GLY A 1 197 ? -10.666 -21.970 12.222 1.00 39.09 197 GLY A CA 1
ATOM 1439 C C . GLY A 1 197 ? -9.425 -22.239 13.090 1.00 39.09 197 GLY A C 1
ATOM 1440 O O . GLY A 1 197 ? -8.465 -22.806 12.575 1.00 39.09 197 GLY A O 1
ATOM 1441 N N . GLY A 1 198 ? -9.446 -21.881 14.383 1.00 36.19 198 GLY A N 1
ATOM 1442 C CA . GLY A 1 198 ? -8.402 -22.248 15.360 1.00 36.19 198 GLY A CA 1
ATOM 1443 C C . GLY A 1 198 ? -8.537 -23.674 15.9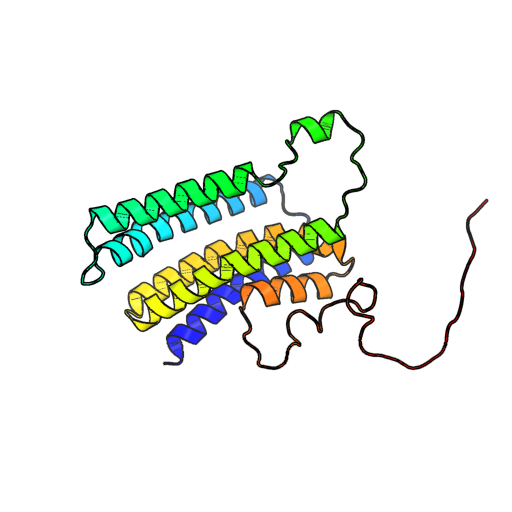19 1.00 36.19 198 GLY A C 1
ATOM 1444 O O . GLY A 1 198 ? -7.551 -24.287 16.328 1.00 36.19 198 GLY A O 1
ATOM 1445 N N . ASP A 1 199 ? -9.739 -24.248 15.843 1.00 34.97 199 ASP A N 1
ATOM 1446 C CA . ASP A 1 199 ? -10.111 -25.517 16.488 1.00 34.97 199 ASP A CA 1
ATOM 1447 C C . ASP A 1 199 ? -9.684 -26.768 15.697 1.00 34.97 199 ASP A C 1
ATOM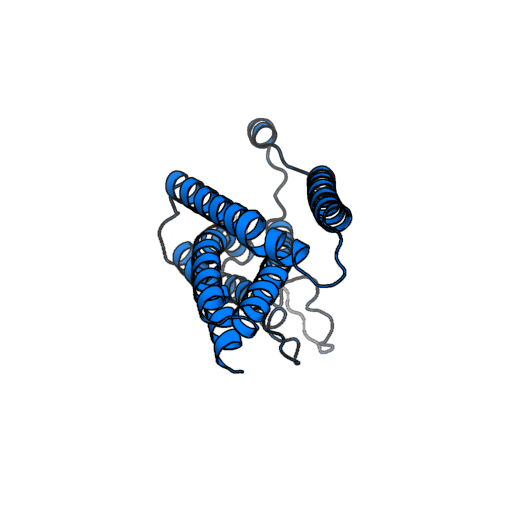 1449 O O . ASP A 1 199 ? -10.447 -27.721 15.538 1.00 34.97 199 ASP A O 1
ATOM 1453 N N . GLY A 1 200 ? -8.471 -26.765 15.144 1.00 34.00 200 GLY A N 1
ATOM 1454 C CA . GLY A 1 200 ? -7.965 -27.864 14.317 1.00 34.00 200 GLY A CA 1
ATOM 1455 C C . GLY A 1 200 ? -6.857 -28.712 14.938 1.00 34.00 200 GLY A C 1
ATOM 1456 O O . GLY A 1 200 ? -6.587 -29.791 14.420 1.00 34.00 200 GLY A O 1
ATOM 1457 N N . LEU A 1 201 ? -6.179 -28.254 15.998 1.00 37.25 201 LEU A N 1
ATOM 1458 C CA . LEU A 1 201 ? -4.898 -28.858 16.408 1.00 37.25 201 LEU A CA 1
ATOM 1459 C C . LEU A 1 201 ? -4.759 -29.191 17.897 1.00 37.25 201 LEU A C 1
ATOM 1461 O O . LEU A 1 201 ? -3.650 -29.475 18.339 1.00 37.25 201 LEU A O 1
ATOM 1465 N N . ASN A 1 202 ? -5.846 -29.224 18.670 1.00 31.20 202 ASN A N 1
ATOM 1466 C CA . ASN A 1 202 ? -5.758 -29.643 20.069 1.00 31.20 202 ASN A CA 1
ATOM 1467 C C . ASN A 1 202 ? -6.823 -30.688 20.422 1.00 31.20 202 ASN A C 1
ATOM 1469 O O . ASN A 1 202 ? -7.862 -30.405 21.013 1.00 31.20 202 ASN A O 1
ATOM 1473 N N . HIS A 1 203 ? -6.551 -31.941 20.051 1.00 33.69 203 HIS A N 1
ATOM 1474 C CA . HIS A 1 203 ? -7.177 -33.079 20.716 1.00 33.69 203 HIS A CA 1
ATOM 1475 C C . HIS A 1 203 ? -6.641 -33.157 22.149 1.00 33.69 203 HIS A C 1
ATOM 1477 O O . HIS A 1 203 ? -5.496 -33.548 22.358 1.00 33.69 203 HIS A O 1
ATOM 1483 N N . GLY A 1 204 ? -7.474 -32.816 23.135 1.00 29.67 204 GLY A N 1
ATOM 1484 C CA . GLY A 1 204 ? -7.105 -33.010 24.536 1.00 29.67 204 GLY A CA 1
ATOM 1485 C C . GLY A 1 204 ? -8.007 -32.337 25.567 1.00 29.67 204 GLY A C 1
ATOM 1486 O O . GLY A 1 204 ? -7.543 -31.458 26.270 1.00 29.67 204 GLY A O 1
ATOM 1487 N N . GLY A 1 205 ? -9.265 -32.781 25.664 1.00 30.55 205 GLY A N 1
ATOM 1488 C CA . GLY A 1 205 ? -10.026 -32.927 26.918 1.00 30.55 205 GLY A CA 1
ATOM 1489 C C . GLY A 1 205 ? -10.277 -31.715 27.835 1.00 30.55 205 GLY A C 1
ATOM 1490 O O . GLY A 1 205 ? -9.372 -31.188 28.467 1.00 30.55 205 GLY A O 1
ATOM 1491 N N . GLY A 1 206 ? -11.563 -31.440 28.090 1.00 28.91 206 GLY A N 1
ATOM 1492 C CA . GLY A 1 206 ? -12.011 -30.875 29.372 1.00 28.91 206 GLY A CA 1
ATOM 1493 C C . GLY A 1 206 ? -12.955 -29.685 29.252 1.00 28.91 206 GLY A C 1
ATOM 1494 O O . GLY A 1 206 ? -12.532 -28.539 29.340 1.00 28.91 206 GLY A O 1
ATOM 1495 N N . GLY A 1 207 ? -14.253 -29.956 29.100 1.00 31.22 207 GLY A N 1
ATOM 1496 C CA . GLY A 1 207 ? -15.287 -28.925 29.134 1.00 31.22 207 GLY A CA 1
ATOM 1497 C C . GLY A 1 207 ? -15.437 -28.254 30.502 1.00 31.22 207 GLY A C 1
ATOM 1498 O O . GLY A 1 207 ? -15.108 -28.833 31.539 1.00 31.22 207 GLY A O 1
ATOM 1499 N N . ARG A 1 208 ? -16.022 -27.051 30.505 1.00 30.98 208 ARG A N 1
ATOM 1500 C CA . ARG A 1 208 ? -16.855 -26.571 31.614 1.00 30.98 208 ARG A CA 1
ATOM 1501 C C . ARG A 1 208 ? -17.803 -25.455 31.166 1.00 30.98 208 ARG A C 1
ATOM 1503 O O . ARG A 1 208 ? -17.389 -24.409 30.687 1.00 30.98 208 ARG A O 1
ATOM 1510 N N . HIS A 1 209 ? -19.086 -25.751 31.349 1.00 32.12 209 HIS A N 1
ATOM 1511 C CA . HIS A 1 209 ? -20.242 -24.863 31.311 1.00 32.12 209 HIS A CA 1
ATOM 1512 C C . HIS A 1 209 ? -20.091 -23.651 32.238 1.00 32.12 209 HIS A C 1
ATOM 1514 O O . HIS A 1 209 ? -19.753 -23.847 33.401 1.00 32.12 209 HIS A O 1
ATOM 1520 N N . TYR A 1 210 ? -20.539 -22.472 31.791 1.00 32.22 210 TYR A N 1
ATOM 1521 C CA . TYR A 1 210 ? -21.198 -21.489 32.660 1.00 32.22 210 TYR A CA 1
ATOM 1522 C C . TYR A 1 210 ? -22.350 -20.816 31.910 1.00 32.22 210 TYR A C 1
ATOM 1524 O O . TYR A 1 210 ? -22.150 -20.035 30.984 1.00 32.22 210 TYR A O 1
ATOM 1532 N N . GLY A 1 211 ? -23.569 -21.175 32.309 1.00 29.16 211 GLY A N 1
ATOM 1533 C CA . GLY A 1 211 ? -24.798 -20.494 31.934 1.00 29.16 211 GLY A CA 1
ATOM 1534 C C . GLY A 1 211 ? -25.298 -19.603 33.069 1.00 29.16 211 GLY A C 1
ATOM 1535 O O . GLY A 1 211 ? -25.056 -19.891 34.238 1.00 29.16 211 GLY A O 1
ATOM 1536 N N . GLY A 1 212 ? -26.058 -18.578 32.680 1.00 30.11 212 GLY A N 1
ATOM 1537 C CA . GLY A 1 212 ? -27.043 -17.896 33.517 1.00 30.11 212 GLY A CA 1
ATOM 1538 C C . GLY A 1 212 ? -26.521 -16.701 34.309 1.00 30.11 212 GLY A C 1
ATOM 1539 O O . GLY A 1 212 ? -25.737 -16.878 35.231 1.00 30.11 212 GLY A O 1
ATOM 1540 N N . LEU A 1 213 ? -27.017 -15.502 33.969 1.00 33.09 213 LEU A N 1
ATOM 1541 C CA . LEU A 1 213 ? -27.637 -14.531 34.892 1.00 33.09 213 LEU A CA 1
ATOM 1542 C C . LEU A 1 213 ? -28.029 -13.242 34.127 1.00 33.09 213 LEU A C 1
ATOM 1544 O O . LEU A 1 213 ? -27.283 -12.272 34.050 1.00 33.09 213 LEU A O 1
ATOM 1548 N N . VAL A 1 214 ? -29.239 -13.262 33.565 1.00 33.91 214 VAL A N 1
ATOM 1549 C CA . VAL A 1 214 ? -30.112 -12.120 33.216 1.00 33.91 214 VAL A CA 1
ATOM 1550 C C . VAL A 1 214 ? -31.470 -12.530 33.800 1.00 33.91 214 VAL A C 1
ATOM 1552 O O . VAL A 1 214 ? -31.837 -13.691 33.656 1.00 33.91 214 VAL A O 1
ATOM 1555 N N . GLY A 1 215 ? -32.275 -11.739 34.491 1.00 33.59 215 GLY A N 1
ATOM 1556 C CA . GLY A 1 215 ? -32.263 -10.344 34.900 1.00 33.59 215 GLY A CA 1
ATOM 1557 C C . GLY A 1 215 ? -33.470 -10.156 35.838 1.00 33.59 215 GLY A C 1
ATOM 1558 O O . GLY A 1 215 ? -34.306 -11.056 35.967 1.00 33.59 215 GLY A O 1
ATOM 1559 N N . ARG A 1 216 ? -33.534 -9.010 36.511 1.00 32.75 216 ARG A N 1
ATOM 1560 C CA . ARG A 1 216 ? -34.773 -8.429 37.041 1.00 32.75 216 ARG A CA 1
ATOM 1561 C C . ARG A 1 216 ? -35.146 -7.253 36.155 1.00 32.75 216 ARG A C 1
ATOM 1563 O O . ARG A 1 216 ? -34.193 -6.629 35.634 1.00 32.75 216 ARG A O 1
#

Sequence (216 aa):
MSVPLILTLLAGGATFVGALFGIIGQKPSNRLLAFALGFAAGIMLLISLMEMLPAALHTPGMSPMLGYGMFMFGLLGYFALDRMLPHQHPQDLVQKPLKPLNLKRTAILLTLGISLHNFPEGIATFVTASADLELGMGIALAVAMHNIPEGLAVAGPVYAATGSKNQSAVLVGNIGVGRNSRRGTGVCAAWPDDFPGGDGLNHGGGGRHYGGLVGR

Radius of gyration: 20.83 Å; chains: 1; bounding box: 56×49×65 Å

Secondary structure (DSSP, 8-state):
-HHHHHHHHHHHHHHHHHHHHHHHS----HHHHHHHHHHHHHHHHHIIIIIIHHHHHTSTT--HHHHHHHHHHHHHHHHHHHHHS----TTHHHHSPPP---HHHHHHHHHHHHHHHHHHHHHHHHHHHHH-HHHHHHHHHHHHHHHHHHHHHHHHHHHHHH--HHHHHHHHHHHHTT---SSS-SSSTTS-TTSTTSTTS---------------

Foldseek 3Di:
DVLLLVLLQLLLQLLLVLLLCLLVPDPPPPVNLVVLQVLLVVLVVCCVPVPVLVVQCPPPPDDNVNSVVVVVVVVVVVVVVVVPDDDDDPVNVVPDDDDPPLLQVVLVVLLVVLLVVLVVLSVVLSVQCVVPVVVSNVSSVSSSSSSSSVSNVSSVSQCVNPVDSVLSSQSSSLSSSNDPDPDPCRNVVSDPCPDPPNPPPDDDDDDDDDDDDDDD

Organism: Serratia odorifera (NCBI:txid618)

InterPro domains:
  IPR003689 Zinc/iron permease [PF02535] (8-91)
  IPR003689 Zinc/iron permease [PF02535] (99-171)